Protein AF-A0A844FX39-F1 (afdb_monomer_lite)

Foldseek 3Di:
DPPVVVVVVVCVLVVLCPPPPQLVLVLLLLLFPPDAADPVRVVSLLVQLLDPPLSSVLSSLLSCLLRVHVVNVSSLCSNCVPVDDQSVVLSVLQVVCVVVDDLLVSLLVVQVVDDDDDDPDDHNNNSSLSSNLSNQLSVLQVVQHQSPDDRPHDDDLLSCLCNPQQNHHPVCNLVRLLVQCVVCVVPLSSLLSSLSSQSNHSDRPLVSLVVLLPDPPRDPSNNVSSLVSCVSSVSNDDPVSNVVSVVSCCVVCVPVPD

Organism: NCBI:txid2606640

Sequence (258 aa):
MNQILLIFLFFAVMQMNYLCANETGRLTDLLWKNKELTENDKSFLLELAGSSDDAIASKALVVGTVRNASDIGKILDAAAKIPKGKRAEVARQIREAMEQGEIAPELTRRLLSRPYVRYSAPQADDFLRNIIVCLIVRKARENNKLPEQLPALPYDFFEQSMLRYGYFPEEKAFSSIFAIMYENLDNIACQNACMVALSAYSRIFFREAIDKVTVKDTPKTIRETLLFYLRMNRNRMDSDQKKELDKIIKQLYPENTK

Radius of gyration: 18.78 Å; chains: 1; bounding box: 45×40×58 Å

Secondary structure (DSSP, 8-state):
--HHHHHHHHHHHHHTTSSSHHHHHHHHHHHH-SSPPPHHHHHHHHHHHT-S-HHHHHHHHHHHHHTT-TTHHHHHHHHHTSSSSHHHHHHHHHHHHHHHS-HHHHHHHHHHTS-----SS--HHHHHHHHHHHHHHHHHHHTTS--S---S----HHHHHHHHHTTS-HHHHHHHHHHHHHHTTT-HHHHHHHHHHHHSSSS--HHHHHHHHH-TTS-HHHHHHHHHHHHHTGGGS-HHHHHHHHHHHHHH-GGGG-

Structure (mmCIF, N/CA/C/O backbone):
data_AF-A0A844FX39-F1
#
_entry.id   AF-A0A844FX39-F1
#
loop_
_atom_site.group_PDB
_atom_site.id
_atom_site.type_symbol
_atom_site.label_atom_id
_atom_site.label_alt_id
_atom_site.label_comp_id
_atom_site.label_asym_id
_atom_site.label_entity_id
_atom_site.label_seq_id
_atom_site.pdbx_PDB_ins_code
_atom_site.Cartn_x
_atom_site.Cartn_y
_atom_site.Cartn_z
_atom_site.occupancy
_atom_site.B_iso_or_equiv
_atom_site.auth_seq_id
_atom_site.auth_comp_id
_atom_site.auth_asym_id
_atom_site.auth_atom_id
_atom_site.pdbx_PDB_model_num
ATOM 1 N N . MET A 1 1 ? 3.106 -21.226 20.274 1.00 33.62 1 MET A N 1
ATOM 2 C CA . MET A 1 1 ? 4.271 -21.010 19.383 1.00 33.62 1 MET A CA 1
ATOM 3 C C . MET A 1 1 ? 4.030 -19.997 18.240 1.00 33.62 1 MET A C 1
ATOM 5 O O . MET A 1 1 ? 4.936 -19.803 17.448 1.00 33.62 1 MET A O 1
ATOM 9 N N . ASN A 1 2 ? 2.886 -19.283 18.176 1.00 37.59 2 ASN A N 1
ATOM 10 C CA . ASN A 1 2 ? 2.523 -18.400 17.041 1.00 37.59 2 ASN A CA 1
ATOM 11 C C . ASN A 1 2 ? 2.574 -16.877 17.302 1.00 37.59 2 ASN A C 1
ATOM 13 O O . ASN A 1 2 ? 2.494 -16.109 16.352 1.00 37.59 2 ASN A O 1
ATOM 17 N N . GLN A 1 3 ? 2.722 -16.407 18.545 1.00 32.38 3 GLN A N 1
ATOM 18 C CA . GLN A 1 3 ? 2.752 -14.958 18.834 1.00 32.38 3 GLN A CA 1
ATOM 19 C C . GLN A 1 3 ? 4.144 -14.334 18.654 1.00 32.38 3 GLN A C 1
ATOM 21 O O . GLN A 1 3 ? 4.262 -13.197 18.212 1.00 32.38 3 GLN A O 1
ATOM 26 N N . ILE A 1 4 ? 5.207 -15.101 18.913 1.00 33.56 4 ILE A N 1
ATOM 27 C CA . ILE A 1 4 ? 6.594 -14.631 18.785 1.00 33.56 4 ILE A CA 1
ATOM 28 C C . ILE A 1 4 ? 6.970 -14.436 17.305 1.00 33.56 4 ILE A C 1
ATOM 30 O O . ILE A 1 4 ? 7.615 -13.451 16.966 1.00 33.56 4 ILE A O 1
ATOM 34 N N . LEU A 1 5 ? 6.478 -15.286 16.395 1.00 31.81 5 LEU A N 1
ATOM 35 C CA . LEU A 1 5 ? 6.741 -15.151 14.955 1.00 31.81 5 LEU A CA 1
ATOM 36 C C . LEU A 1 5 ? 6.087 -13.893 14.339 1.00 31.81 5 LEU A C 1
ATOM 38 O O . LEU A 1 5 ? 6.657 -13.269 13.447 1.00 31.81 5 LEU A O 1
ATOM 42 N N . LEU A 1 6 ? 4.920 -13.483 14.853 1.00 40.78 6 LEU A N 1
ATOM 43 C CA . LEU A 1 6 ? 4.211 -12.259 14.451 1.00 40.78 6 LEU A CA 1
ATOM 44 C C . LEU A 1 6 ? 4.920 -10.988 14.943 1.00 40.78 6 LEU A C 1
ATOM 46 O O . LEU A 1 6 ? 4.958 -9.995 14.221 1.00 40.78 6 LEU A O 1
ATOM 50 N N . ILE A 1 7 ? 5.555 -11.042 16.118 1.00 38.69 7 ILE A N 1
ATOM 51 C CA . ILE A 1 7 ? 6.423 -9.970 16.630 1.00 38.69 7 ILE A CA 1
ATOM 52 C C . ILE A 1 7 ? 7.719 -9.872 15.800 1.00 38.69 7 ILE A C 1
ATOM 54 O O . ILE A 1 7 ? 8.211 -8.774 15.556 1.00 38.69 7 ILE A O 1
ATOM 58 N N . PHE A 1 8 ? 8.250 -10.979 15.273 1.00 32.25 8 PHE A N 1
ATOM 59 C CA . PHE A 1 8 ? 9.413 -10.935 14.372 1.00 32.25 8 PHE A CA 1
ATOM 60 C C . PHE A 1 8 ? 9.079 -10.390 12.969 1.00 32.25 8 PHE A C 1
ATOM 62 O O . PHE A 1 8 ? 9.852 -9.601 12.426 1.00 32.25 8 PHE A O 1
ATOM 69 N N . LEU A 1 9 ? 7.902 -10.706 12.413 1.00 37.38 9 LEU A N 1
ATOM 70 C CA . LEU A 1 9 ? 7.379 -10.050 11.198 1.00 37.38 9 LEU A CA 1
ATOM 71 C C . LEU A 1 9 ? 7.117 -8.549 11.424 1.00 37.38 9 LEU A C 1
ATOM 73 O O . LEU A 1 9 ? 7.368 -7.731 10.538 1.00 37.38 9 LEU A O 1
ATOM 77 N N . PHE A 1 10 ? 6.694 -8.178 12.636 1.00 42.19 10 PHE A N 1
ATOM 78 C CA . PHE A 1 10 ? 6.550 -6.791 13.076 1.00 42.19 10 PHE A CA 1
ATOM 79 C C . PHE A 1 10 ? 7.892 -6.043 13.103 1.00 42.19 10 PHE A C 1
ATOM 81 O O . PHE A 1 10 ? 7.949 -4.899 12.660 1.00 42.19 10 PHE A O 1
ATOM 88 N N . PHE A 1 11 ? 8.990 -6.688 13.515 1.00 34.28 11 PHE A N 1
ATOM 89 C CA . PHE A 1 11 ? 10.330 -6.090 13.466 1.00 34.28 11 PHE A CA 1
ATOM 90 C C . PHE A 1 11 ? 10.834 -5.852 12.035 1.00 34.28 11 PHE A C 1
ATOM 92 O O . PHE A 1 11 ? 11.430 -4.809 11.784 1.00 34.28 11 PHE A O 1
ATOM 99 N N . ALA A 1 12 ? 10.545 -6.741 11.081 1.00 32.78 12 ALA A N 1
ATOM 100 C CA . ALA A 1 12 ? 10.971 -6.562 9.688 1.00 32.78 12 ALA A CA 1
ATOM 101 C C . ALA A 1 12 ? 10.244 -5.394 8.984 1.00 32.78 12 ALA A C 1
ATOM 103 O O . ALA A 1 12 ? 10.869 -4.623 8.257 1.00 32.78 12 ALA A O 1
ATOM 104 N N . VAL A 1 13 ? 8.946 -5.202 9.255 1.00 40.31 13 VAL A N 1
ATOM 105 C CA . VAL A 1 13 ? 8.172 -4.053 8.738 1.00 40.31 13 VAL A CA 1
ATOM 106 C C . VAL A 1 13 ? 8.529 -2.754 9.469 1.00 40.31 13 VAL A C 1
ATOM 108 O O . VAL A 1 13 ? 8.576 -1.685 8.861 1.00 40.31 13 VAL A O 1
ATOM 111 N N . MET A 1 14 ? 8.816 -2.822 10.771 1.00 36.19 14 MET A N 1
ATOM 112 C CA . MET A 1 14 ? 9.248 -1.667 11.562 1.00 36.19 14 MET A CA 1
ATOM 113 C C . MET A 1 14 ? 10.656 -1.190 11.184 1.00 36.19 14 MET A C 1
ATOM 115 O O . MET A 1 14 ? 10.876 0.016 11.112 1.00 36.19 14 MET A O 1
ATOM 119 N N . GLN A 1 15 ? 11.603 -2.089 10.897 1.00 34.47 15 GLN A N 1
ATOM 120 C CA . GLN A 1 15 ? 12.984 -1.697 10.592 1.00 34.47 15 GLN A CA 1
ATOM 121 C C . GLN A 1 15 ? 13.130 -0.924 9.273 1.00 34.47 15 GLN A C 1
ATOM 123 O O . GLN A 1 15 ? 14.013 -0.077 9.181 1.00 34.47 15 GLN A O 1
ATOM 128 N N . MET A 1 16 ? 12.222 -1.095 8.305 1.00 34.88 16 MET A N 1
ATOM 129 C CA . MET A 1 16 ? 12.172 -0.222 7.120 1.00 34.88 16 MET A CA 1
ATOM 130 C C . MET A 1 16 ? 11.614 1.186 7.401 1.00 34.88 16 MET A C 1
ATOM 132 O O . MET A 1 16 ? 11.797 2.085 6.588 1.00 34.88 16 MET A O 1
ATOM 136 N N . ASN A 1 17 ? 10.943 1.407 8.536 1.00 38.00 17 ASN A N 1
ATOM 137 C CA . ASN A 1 17 ? 10.257 2.667 8.847 1.00 38.00 17 ASN A CA 1
ATOM 138 C C . ASN A 1 17 ? 11.024 3.592 9.808 1.00 38.00 17 ASN A C 1
ATOM 140 O O . ASN A 1 17 ? 10.579 4.717 10.031 1.00 38.00 17 ASN A O 1
ATOM 144 N N . TYR A 1 18 ? 12.141 3.153 10.397 1.00 35.34 18 TYR A N 1
ATOM 145 C CA . TYR A 1 18 ? 12.754 3.865 11.529 1.00 35.34 18 TYR A CA 1
ATOM 146 C C . TYR A 1 18 ? 13.830 4.903 11.176 1.00 35.34 18 TYR A C 1
ATOM 148 O O . TYR A 1 18 ? 14.240 5.641 12.068 1.00 35.34 18 TYR A O 1
ATOM 156 N N . LEU A 1 19 ? 14.261 5.017 9.913 1.00 33.72 19 LEU A N 1
ATOM 157 C CA . LEU A 1 19 ? 15.321 5.968 9.530 1.00 33.72 19 LEU A CA 1
ATOM 158 C C . LEU A 1 19 ? 14.885 7.073 8.544 1.00 33.72 19 LEU A C 1
ATOM 160 O O . LEU A 1 19 ? 15.584 8.074 8.455 1.00 33.72 19 LEU A O 1
ATOM 164 N N . CYS A 1 20 ? 13.711 6.966 7.900 1.00 49.94 20 CYS A N 1
ATOM 165 C CA . CYS A 1 20 ? 13.111 7.995 7.016 1.00 49.94 20 CYS A CA 1
ATOM 166 C C . CYS A 1 20 ? 11.567 7.927 7.029 1.00 49.94 20 CYS A C 1
ATOM 168 O O . CYS A 1 20 ? 10.879 7.678 6.030 1.00 49.94 20 CYS A O 1
ATOM 170 N N . ALA A 1 21 ? 11.012 8.040 8.237 1.00 61.53 21 ALA A N 1
ATOM 171 C CA . ALA A 1 21 ? 9.600 7.820 8.550 1.00 61.53 21 ALA A CA 1
ATOM 172 C C . ALA A 1 21 ? 8.629 8.745 7.787 1.00 61.53 21 ALA A C 1
ATOM 174 O O . ALA A 1 21 ? 7.540 8.308 7.398 1.00 61.53 21 ALA A O 1
ATOM 175 N N . ASN A 1 22 ? 9.014 10.005 7.564 1.00 69.50 22 ASN A N 1
ATOM 176 C CA . ASN A 1 22 ? 8.157 11.016 6.939 1.00 69.50 22 ASN A CA 1
ATOM 177 C C . ASN A 1 22 ? 8.086 10.822 5.419 1.00 69.50 22 ASN A C 1
ATOM 179 O O . ASN A 1 22 ? 7.001 10.845 4.835 1.00 69.50 22 ASN A O 1
ATOM 183 N N . GLU A 1 23 ? 9.228 10.552 4.786 1.00 78.69 23 GLU A N 1
ATOM 184 C CA . GLU A 1 23 ? 9.347 10.242 3.362 1.00 78.69 23 GLU A CA 1
ATOM 185 C C . GLU A 1 23 ? 8.551 8.979 3.036 1.00 78.69 23 GLU A C 1
ATOM 187 O O . GLU A 1 23 ? 7.767 8.944 2.087 1.00 78.69 23 GLU A O 1
ATOM 192 N N . THR A 1 24 ? 8.681 7.957 3.883 1.00 78.31 24 THR A N 1
ATOM 193 C CA . THR A 1 24 ? 7.984 6.682 3.714 1.00 78.31 24 THR A CA 1
ATOM 194 C C . THR A 1 24 ? 6.468 6.839 3.833 1.00 78.31 24 THR A C 1
ATOM 196 O O . THR A 1 24 ? 5.741 6.205 3.061 1.00 78.31 24 THR A O 1
ATOM 199 N N . GLY A 1 25 ? 5.987 7.689 4.748 1.00 81.69 25 GLY A N 1
ATOM 200 C CA . GLY A 1 25 ? 4.571 8.040 4.873 1.00 81.69 25 GLY A CA 1
ATOM 201 C C . GLY A 1 25 ? 4.043 8.754 3.629 1.00 81.69 25 GLY A C 1
ATOM 202 O O . GLY A 1 25 ? 3.083 8.283 3.017 1.00 81.69 25 GLY A O 1
ATOM 203 N N . ARG A 1 26 ? 4.739 9.808 3.187 1.00 87.31 26 ARG A N 1
ATOM 204 C CA . ARG A 1 26 ? 4.363 10.583 1.995 1.00 87.31 26 ARG A CA 1
ATOM 205 C C . ARG A 1 26 ? 4.372 9.735 0.722 1.00 87.31 26 ARG A C 1
ATOM 207 O O . ARG A 1 26 ? 3.461 9.852 -0.090 1.00 87.31 26 ARG A O 1
ATOM 214 N N . LEU A 1 27 ? 5.347 8.838 0.548 1.00 88.44 27 LEU A N 1
ATOM 215 C CA . LEU A 1 27 ? 5.368 7.892 -0.574 1.00 88.44 27 LEU A CA 1
ATOM 216 C C . LEU A 1 27 ? 4.138 6.968 -0.569 1.00 88.44 27 LEU A C 1
ATOM 218 O O . LEU A 1 27 ? 3.567 6.717 -1.627 1.00 88.44 27 LEU A O 1
ATOM 222 N N . THR A 1 28 ? 3.692 6.490 0.600 1.00 87.25 28 THR A N 1
ATOM 223 C CA . THR A 1 28 ? 2.446 5.706 0.701 1.00 87.25 28 THR A CA 1
ATOM 224 C C . THR A 1 28 ? 1.231 6.535 0.276 1.00 87.25 28 THR A C 1
ATOM 226 O O . THR A 1 28 ? 0.399 6.038 -0.483 1.00 87.25 28 THR A O 1
ATOM 229 N N . ASP A 1 29 ? 1.138 7.795 0.706 1.00 88.56 29 ASP A N 1
ATOM 230 C CA . ASP A 1 29 ? 0.031 8.678 0.314 1.00 88.56 29 ASP A CA 1
ATOM 231 C C . ASP A 1 29 ? 0.006 8.897 -1.207 1.00 88.56 29 ASP A C 1
ATOM 233 O O . ASP A 1 29 ? -1.046 8.784 -1.838 1.00 88.56 29 ASP A O 1
ATOM 237 N N . LEU A 1 30 ? 1.169 9.139 -1.826 1.00 90.88 30 LEU A N 1
ATOM 238 C CA . LEU A 1 30 ? 1.294 9.324 -3.277 1.00 90.88 30 LEU A CA 1
ATOM 239 C C . LEU A 1 30 ? 0.939 8.064 -4.075 1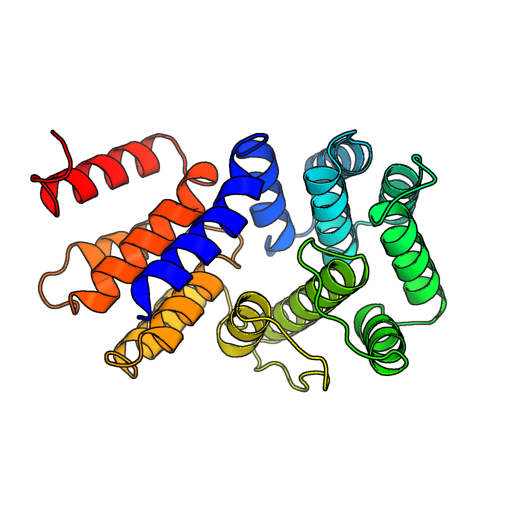.00 90.88 30 LEU A C 1
ATOM 241 O O . LEU A 1 30 ? 0.236 8.152 -5.089 1.00 90.88 30 LEU A O 1
ATOM 245 N N . LEU A 1 31 ? 1.378 6.892 -3.606 1.00 91.12 31 LEU A N 1
ATOM 246 C CA . LEU A 1 31 ? 1.055 5.600 -4.217 1.00 91.12 31 LEU A CA 1
ATOM 247 C C . LEU A 1 31 ? -0.460 5.412 -4.357 1.00 91.12 31 LEU A C 1
ATOM 249 O O . LEU A 1 31 ? -0.944 4.964 -5.400 1.00 91.12 31 LEU A O 1
ATOM 253 N N . TRP A 1 32 ? -1.214 5.807 -3.334 1.00 90.31 32 TRP A N 1
ATOM 254 C CA . TRP A 1 32 ? -2.652 5.560 -3.272 1.00 90.31 32 TRP A CA 1
ATOM 255 C C . TRP A 1 32 ? -3.528 6.759 -3.614 1.00 90.31 32 TRP A C 1
ATOM 257 O O . TRP A 1 32 ? -4.736 6.588 -3.720 1.00 90.31 32 TRP A O 1
ATOM 267 N N . LYS A 1 33 ? -2.957 7.949 -3.839 1.00 89.44 33 LYS A N 1
ATOM 268 C CA . LYS A 1 33 ? -3.692 9.177 -4.189 1.00 89.44 33 LYS A CA 1
ATOM 269 C C . LYS A 1 33 ? -4.717 8.923 -5.310 1.00 89.44 33 LYS A C 1
ATOM 271 O O . LYS A 1 33 ? -4.384 8.348 -6.342 1.00 89.44 33 LYS A O 1
ATOM 276 N N . ASN A 1 34 ? -5.960 9.366 -5.154 1.00 83.19 34 ASN A N 1
ATOM 277 C CA . ASN A 1 34 ? -6.969 9.164 -6.209 1.00 83.19 34 ASN A CA 1
ATOM 278 C C . ASN A 1 34 ? -6.774 10.120 -7.397 1.00 83.19 34 ASN A C 1
ATOM 280 O O . ASN A 1 34 ? -7.100 9.790 -8.529 1.00 83.19 34 ASN A O 1
ATOM 284 N N . LYS A 1 35 ? -6.199 11.300 -7.143 1.00 86.88 35 LYS A N 1
ATOM 285 C CA . LYS A 1 35 ? -5.916 12.321 -8.162 1.00 86.88 35 LYS A CA 1
ATOM 286 C C . LYS A 1 35 ? -4.564 12.090 -8.834 1.00 86.88 35 LYS A C 1
ATOM 288 O O . LYS A 1 35 ? -3.722 11.359 -8.302 1.00 86.88 35 LYS A O 1
ATOM 293 N N . GLU A 1 36 ? -4.352 12.751 -9.966 1.00 88.69 36 GLU A N 1
ATOM 294 C CA . GLU A 1 36 ? -3.048 12.830 -10.628 1.00 88.69 36 GLU A CA 1
ATOM 295 C C . GLU A 1 36 ? -1.965 13.420 -9.710 1.00 88.69 36 GLU A C 1
ATOM 297 O O . GLU A 1 36 ? -2.244 14.129 -8.731 1.00 88.69 36 GLU A O 1
ATOM 302 N N . LEU A 1 37 ? -0.711 13.089 -10.018 1.00 90.75 37 LEU A N 1
ATOM 303 C CA . LEU A 1 37 ? 0.449 13.636 -9.324 1.00 90.75 37 LEU A CA 1
ATOM 304 C C . LEU A 1 37 ? 0.692 15.081 -9.767 1.00 90.75 37 LEU A C 1
ATOM 306 O O . LEU A 1 37 ? 0.773 15.366 -10.959 1.00 90.75 37 LEU A O 1
ATOM 310 N N . THR A 1 38 ? 0.848 15.981 -8.798 1.00 91.69 38 THR A N 1
ATOM 311 C CA . THR A 1 38 ? 1.230 17.379 -9.052 1.00 91.69 38 THR A CA 1
ATOM 312 C C . THR A 1 38 ? 2.714 17.484 -9.411 1.00 91.69 38 THR A C 1
ATOM 314 O O . THR A 1 38 ? 3.486 16.575 -9.110 1.00 91.69 38 THR A O 1
ATOM 317 N N . GLU A 1 39 ? 3.153 18.612 -9.973 1.00 90.12 39 GLU A N 1
ATOM 318 C CA . GLU A 1 39 ? 4.584 18.857 -10.242 1.00 90.12 39 GLU A CA 1
ATOM 319 C C . GLU A 1 39 ? 5.456 18.756 -8.980 1.00 90.12 39 GLU A C 1
ATOM 321 O O . GLU A 1 39 ? 6.566 18.223 -9.022 1.00 90.12 39 GLU A O 1
ATOM 326 N N . ASN A 1 40 ? 4.923 19.167 -7.825 1.00 92.06 40 ASN A N 1
ATOM 327 C CA . ASN A 1 40 ? 5.604 19.013 -6.538 1.00 92.06 40 ASN A CA 1
ATOM 328 C C . ASN A 1 40 ? 5.736 17.540 -6.126 1.00 92.06 40 ASN A C 1
ATOM 330 O O . ASN A 1 40 ? 6.746 17.153 -5.541 1.00 92.06 40 ASN A O 1
ATOM 334 N N . ASP A 1 41 ? 4.731 16.711 -6.425 1.00 92.62 41 ASP A N 1
ATOM 335 C CA . ASP A 1 41 ? 4.792 15.271 -6.157 1.00 92.62 41 ASP A CA 1
ATOM 336 C C . ASP A 1 41 ? 5.822 14.598 -7.071 1.00 92.62 41 ASP A C 1
ATOM 338 O O . ASP A 1 41 ? 6.624 13.794 -6.603 1.00 92.62 41 ASP A O 1
ATOM 342 N N . LYS A 1 42 ? 5.835 14.959 -8.361 1.00 90.88 42 LYS A N 1
ATOM 343 C CA . LYS A 1 42 ? 6.802 14.447 -9.343 1.00 90.88 42 LYS A CA 1
ATOM 344 C C . LYS A 1 42 ? 8.235 14.830 -8.971 1.00 90.88 42 LYS A C 1
ATOM 346 O O . LYS A 1 42 ? 9.107 13.966 -8.977 1.00 90.88 42 LYS A O 1
ATOM 351 N N . SER A 1 43 ? 8.463 16.089 -8.591 1.00 90.75 43 SER A N 1
ATOM 352 C CA . SER A 1 43 ? 9.780 16.579 -8.159 1.00 90.75 43 SER A CA 1
ATOM 353 C C . SER A 1 43 ? 10.276 15.835 -6.919 1.00 90.75 43 SER A C 1
ATOM 355 O O . SER A 1 43 ? 11.411 15.367 -6.895 1.00 90.75 43 SER A O 1
ATOM 357 N N . PHE A 1 44 ? 9.399 15.639 -5.930 1.00 91.88 44 PHE A N 1
ATOM 358 C CA . PHE A 1 44 ? 9.706 14.859 -4.731 1.00 91.88 44 PHE A CA 1
ATOM 359 C C . PHE A 1 44 ? 10.039 13.393 -5.056 1.00 91.88 44 PHE A C 1
ATOM 361 O O . PHE A 1 44 ? 11.006 12.846 -4.534 1.00 91.88 44 PHE A O 1
ATOM 368 N N . LEU A 1 45 ? 9.277 12.748 -5.947 1.00 91.50 45 LEU A N 1
ATOM 369 C CA . LEU A 1 45 ? 9.568 11.376 -6.378 1.00 91.50 45 LEU A CA 1
ATOM 370 C C . LEU A 1 45 ? 10.912 11.265 -7.100 1.00 91.50 45 LEU A C 1
ATOM 372 O O . LEU A 1 45 ? 11.644 10.306 -6.863 1.00 91.50 45 LEU A O 1
ATOM 376 N N . LEU A 1 46 ? 11.237 12.231 -7.961 1.00 91.25 46 LEU A N 1
ATOM 377 C CA . LEU A 1 46 ? 12.503 12.261 -8.686 1.00 91.25 46 LEU A CA 1
ATOM 378 C C . LEU A 1 46 ? 13.697 12.403 -7.734 1.00 91.25 46 LEU A C 1
ATOM 380 O O . LEU A 1 46 ? 14.679 11.676 -7.877 1.00 91.25 46 LEU A O 1
ATOM 384 N N . GLU A 1 47 ? 13.595 13.299 -6.751 1.00 90.94 47 GLU A N 1
ATOM 385 C CA . GLU A 1 47 ? 14.602 13.468 -5.701 1.00 90.94 47 GLU A CA 1
ATOM 386 C C . GLU A 1 47 ? 14.832 12.154 -4.943 1.00 90.94 47 GLU A C 1
ATOM 388 O O . GLU A 1 47 ? 15.963 11.670 -4.857 1.00 90.94 47 GLU A O 1
ATOM 393 N N . LEU A 1 48 ? 13.754 11.527 -4.461 1.00 89.94 48 LEU A N 1
ATOM 394 C CA . LEU A 1 48 ? 13.850 10.300 -3.675 1.00 89.94 48 LEU A CA 1
ATOM 395 C C . LEU A 1 48 ? 14.344 9.099 -4.486 1.00 89.94 48 LEU A C 1
ATOM 397 O O . LEU A 1 48 ? 15.089 8.279 -3.952 1.00 89.94 48 LEU A O 1
ATOM 401 N N . ALA A 1 49 ? 13.999 9.002 -5.771 1.00 87.88 49 ALA A N 1
ATOM 402 C CA . ALA A 1 49 ? 14.531 7.966 -6.657 1.00 87.88 49 ALA A CA 1
ATOM 403 C C . ALA A 1 49 ? 16.058 8.069 -6.833 1.00 87.88 49 ALA A C 1
ATOM 405 O O . ALA A 1 49 ? 16.723 7.056 -7.050 1.00 87.88 49 ALA A O 1
ATOM 406 N N . GLY A 1 50 ? 16.619 9.276 -6.704 1.00 86.75 50 GLY A N 1
ATOM 407 C CA . GLY A 1 50 ? 18.059 9.533 -6.716 1.00 86.75 50 GLY A CA 1
ATOM 408 C C . GLY A 1 50 ? 18.760 9.362 -5.362 1.00 86.75 50 GLY A C 1
ATOM 409 O O . GLY A 1 50 ? 19.976 9.552 -5.299 1.00 86.75 50 GLY A O 1
ATOM 410 N N . SER A 1 51 ? 18.032 9.013 -4.295 1.00 86.25 51 SER A N 1
ATOM 411 C CA . SER A 1 51 ? 18.579 8.881 -2.939 1.00 86.25 51 SER A CA 1
ATOM 412 C C . SER A 1 51 ? 19.667 7.800 -2.836 1.00 86.25 51 SER A C 1
ATOM 414 O O . SER A 1 51 ? 19.680 6.800 -3.567 1.00 86.25 51 SER A O 1
ATOM 416 N N . SER A 1 52 ? 20.593 7.989 -1.892 1.00 82.69 52 SER A N 1
ATOM 417 C CA . SER A 1 52 ? 21.556 6.960 -1.483 1.00 82.69 52 SER A CA 1
ATOM 418 C C . SER A 1 52 ? 20.922 5.866 -0.621 1.00 82.69 52 SER A C 1
ATOM 420 O O . SER A 1 52 ? 21.511 4.800 -0.474 1.00 82.69 52 SER A O 1
ATOM 422 N N . ASP A 1 53 ? 19.745 6.120 -0.045 1.00 82.00 53 ASP A N 1
ATOM 423 C CA . ASP A 1 53 ? 18.971 5.105 0.664 1.00 82.00 53 ASP A CA 1
ATOM 424 C C . ASP A 1 53 ? 18.215 4.238 -0.352 1.00 82.00 53 ASP A C 1
ATOM 426 O O . ASP A 1 53 ? 17.246 4.670 -0.985 1.00 82.00 53 ASP A O 1
ATOM 430 N N . ASP A 1 54 ? 18.667 2.995 -0.503 1.00 77.75 54 ASP A N 1
ATOM 431 C CA . ASP A 1 54 ? 18.095 2.041 -1.449 1.00 77.75 54 ASP A CA 1
ATOM 432 C C . ASP A 1 54 ? 16.633 1.691 -1.153 1.00 77.75 54 ASP A C 1
ATOM 434 O O . ASP A 1 54 ? 15.881 1.419 -2.093 1.00 77.75 54 ASP A O 1
ATOM 438 N N . ALA A 1 55 ? 16.196 1.699 0.110 1.00 77.00 55 ALA A N 1
ATOM 439 C CA . ALA A 1 55 ? 14.809 1.405 0.457 1.00 77.00 55 ALA A CA 1
ATOM 440 C C . ALA A 1 55 ? 13.888 2.550 0.013 1.00 77.00 55 ALA A C 1
ATOM 442 O O . ALA A 1 55 ? 12.851 2.305 -0.613 1.00 77.00 55 ALA A O 1
ATOM 443 N N . ILE A 1 56 ? 14.297 3.797 0.264 1.00 81.12 56 ILE A N 1
ATOM 444 C CA . ILE A 1 56 ? 13.561 4.993 -0.167 1.00 81.12 56 ILE A CA 1
ATOM 445 C C . ILE A 1 56 ? 13.532 5.089 -1.691 1.00 81.12 56 ILE A C 1
ATOM 447 O O . ILE A 1 56 ? 12.456 5.253 -2.269 1.00 81.12 56 ILE A O 1
ATOM 451 N N . ALA A 1 57 ? 14.686 4.931 -2.344 1.00 83.19 57 ALA A N 1
ATOM 452 C CA . ALA A 1 57 ? 14.792 4.996 -3.797 1.00 83.19 57 ALA A CA 1
ATOM 453 C C . ALA A 1 57 ? 13.943 3.913 -4.475 1.00 83.19 57 ALA A C 1
ATOM 455 O O . ALA A 1 57 ? 13.211 4.199 -5.425 1.00 83.19 57 ALA A O 1
ATOM 456 N N . SER A 1 58 ? 13.963 2.683 -3.949 1.00 81.25 58 SER A N 1
ATOM 457 C CA . SER A 1 58 ? 13.136 1.590 -4.475 1.00 81.25 58 SER A CA 1
ATOM 458 C C . SER A 1 58 ? 11.644 1.867 -4.286 1.00 81.25 58 SER A C 1
ATOM 460 O O . SER A 1 58 ? 10.855 1.630 -5.197 1.00 81.25 58 SER A O 1
ATOM 462 N N . LYS A 1 59 ? 11.232 2.426 -3.141 1.00 83.81 59 LYS A N 1
ATOM 463 C CA . LYS A 1 59 ? 9.827 2.788 -2.915 1.00 83.81 59 LYS A CA 1
ATOM 464 C C . LYS A 1 59 ? 9.380 3.938 -3.822 1.00 83.81 59 LYS A C 1
ATOM 466 O O . LYS A 1 59 ? 8.291 3.864 -4.385 1.00 83.81 59 LYS A O 1
ATOM 471 N N . ALA A 1 60 ? 10.211 4.963 -4.013 1.00 87.31 60 ALA A N 1
ATOM 472 C CA . ALA A 1 60 ? 9.942 6.054 -4.951 1.00 87.31 60 ALA A CA 1
ATOM 473 C C . ALA A 1 60 ? 9.792 5.542 -6.393 1.00 87.31 60 ALA A C 1
ATOM 475 O O . ALA A 1 60 ? 8.869 5.954 -7.095 1.00 87.31 60 ALA A O 1
ATOM 476 N N . LEU A 1 61 ? 10.628 4.581 -6.798 1.00 87.88 61 LEU A N 1
ATOM 477 C CA . LEU A 1 61 ? 10.531 3.902 -8.090 1.00 87.88 61 LEU A CA 1
ATOM 478 C C . LEU A 1 61 ? 9.208 3.133 -8.249 1.00 87.88 61 LEU A C 1
ATOM 480 O O . LEU A 1 61 ? 8.541 3.275 -9.277 1.00 87.88 61 LEU A O 1
ATOM 484 N N . VAL A 1 62 ? 8.793 2.369 -7.231 1.00 87.94 62 VAL A N 1
ATOM 485 C CA . VAL A 1 62 ? 7.484 1.689 -7.219 1.00 87.94 62 VAL A CA 1
ATOM 486 C C . VAL A 1 62 ? 6.356 2.707 -7.390 1.00 87.94 62 VAL A C 1
ATOM 488 O O . VAL A 1 62 ? 5.509 2.536 -8.265 1.00 87.94 62 VAL A O 1
ATOM 491 N N . VAL A 1 63 ? 6.365 3.797 -6.614 1.00 90.31 63 VAL A N 1
ATOM 492 C CA . VAL A 1 63 ? 5.332 4.842 -6.699 1.00 90.31 63 VAL A CA 1
ATOM 493 C C . VAL A 1 63 ? 5.308 5.491 -8.080 1.00 90.31 63 VAL A C 1
ATOM 495 O O . VAL A 1 63 ? 4.241 5.577 -8.680 1.00 90.31 63 VAL A O 1
ATOM 498 N N . GLY A 1 64 ? 6.460 5.908 -8.610 1.00 89.25 64 GLY A N 1
ATOM 499 C CA . GLY A 1 64 ? 6.552 6.527 -9.934 1.00 89.25 64 GLY A CA 1
ATOM 500 C C . GLY A 1 64 ? 6.000 5.626 -11.039 1.00 89.25 64 GLY A C 1
ATOM 501 O O . GLY A 1 64 ? 5.256 6.097 -11.900 1.00 89.25 64 GLY A O 1
ATOM 502 N N . THR A 1 65 ? 6.304 4.327 -10.964 1.00 89.81 65 THR A N 1
ATOM 503 C CA . THR A 1 65 ? 5.843 3.315 -11.926 1.00 89.81 65 THR A CA 1
ATOM 504 C C . THR A 1 65 ? 4.340 3.093 -11.830 1.00 89.81 65 THR A C 1
ATOM 506 O O . THR A 1 65 ? 3.628 3.222 -12.821 1.00 89.81 65 THR A O 1
ATOM 509 N N . VAL A 1 66 ? 3.833 2.810 -10.626 1.00 90.00 66 VAL A N 1
ATOM 510 C CA . VAL A 1 66 ? 2.406 2.540 -10.390 1.00 90.00 66 VAL A CA 1
ATOM 511 C C . VAL A 1 66 ? 1.545 3.749 -10.748 1.00 90.00 66 VAL A C 1
ATOM 513 O O . VAL A 1 66 ? 0.415 3.602 -11.210 1.00 90.00 66 VAL A O 1
ATOM 516 N N . ARG A 1 67 ? 2.063 4.959 -10.525 1.00 89.69 67 ARG A N 1
ATOM 517 C CA . ARG A 1 67 ? 1.353 6.199 -10.835 1.00 89.69 67 ARG A CA 1
ATOM 518 C C . ARG A 1 67 ? 1.496 6.664 -12.269 1.00 89.69 67 ARG A C 1
ATOM 520 O O . ARG A 1 67 ? 0.862 7.664 -12.594 1.00 89.69 67 ARG A O 1
ATOM 527 N N . ASN A 1 68 ? 2.283 5.955 -13.079 1.00 78.50 68 ASN A N 1
ATOM 528 C CA . ASN A 1 68 ? 2.616 6.335 -14.443 1.00 78.50 68 ASN A CA 1
ATOM 529 C C . ASN A 1 68 ? 2.941 7.833 -14.536 1.00 78.50 68 ASN A C 1
ATOM 531 O O . ASN A 1 68 ? 2.297 8.582 -15.272 1.00 78.50 68 ASN A O 1
ATOM 535 N N . ALA A 1 69 ? 3.868 8.301 -13.693 1.00 66.06 69 ALA A N 1
ATOM 536 C CA . ALA A 1 69 ? 4.258 9.705 -13.716 1.00 66.06 69 ALA A CA 1
ATOM 537 C C . ALA A 1 69 ? 4.698 10.076 -15.144 1.00 66.06 69 ALA A C 1
ATOM 539 O O . ALA A 1 69 ? 5.464 9.334 -15.752 1.00 66.06 69 ALA A O 1
ATOM 540 N N . SER A 1 70 ? 4.254 11.222 -15.672 1.00 66.44 70 SER A N 1
ATOM 541 C CA . SER A 1 70 ? 4.629 11.701 -17.020 1.00 66.44 70 SER A CA 1
ATOM 542 C C . SER A 1 70 ? 6.141 11.686 -17.272 1.00 66.44 70 SER A C 1
ATOM 544 O O . SER A 1 70 ? 6.594 11.533 -18.399 1.00 66.44 70 SER A O 1
ATOM 546 N N . ASP A 1 71 ? 6.922 11.807 -16.200 1.00 74.56 71 ASP A N 1
ATOM 547 C CA . ASP A 1 71 ? 8.380 11.822 -16.190 1.00 74.56 71 ASP A CA 1
ATOM 548 C C . ASP A 1 71 ? 8.994 10.499 -15.704 1.00 74.56 71 ASP A C 1
ATOM 550 O O . ASP A 1 71 ? 10.121 10.484 -15.205 1.00 74.56 71 ASP A O 1
ATOM 554 N N . ILE A 1 72 ? 8.281 9.374 -15.831 1.00 83.88 72 ILE A N 1
ATOM 555 C CA . ILE A 1 72 ? 8.755 8.059 -15.377 1.00 83.88 72 ILE A CA 1
ATOM 556 C C . ILE A 1 72 ? 10.134 7.715 -15.954 1.00 83.88 72 ILE A C 1
ATOM 558 O O . ILE A 1 72 ? 10.964 7.175 -15.233 1.00 83.88 72 ILE A O 1
ATOM 562 N N . GLY A 1 73 ? 10.447 8.136 -17.186 1.00 85.50 73 GLY A N 1
ATOM 563 C CA . GLY A 1 73 ? 11.790 7.998 -17.764 1.00 85.50 73 GLY A CA 1
ATOM 564 C C . GLY A 1 73 ? 12.893 8.595 -16.879 1.00 85.50 73 GLY A C 1
ATOM 565 O O . GLY A 1 73 ? 13.863 7.906 -16.567 1.00 85.50 73 GLY A O 1
ATOM 566 N N . LYS A 1 74 ? 12.694 9.821 -16.370 1.00 88.94 74 LYS A N 1
ATOM 567 C CA . LYS A 1 74 ? 13.648 10.498 -15.473 1.00 88.94 74 LYS A CA 1
ATOM 568 C C . LYS A 1 74 ? 13.761 9.794 -14.121 1.00 88.94 74 LYS A C 1
ATOM 570 O O . LYS A 1 74 ? 14.853 9.706 -13.569 1.00 88.94 74 LYS A O 1
ATOM 575 N N . ILE A 1 75 ? 12.650 9.277 -13.591 1.00 88.56 75 ILE A N 1
ATOM 576 C CA . ILE A 1 75 ? 12.637 8.499 -12.339 1.00 88.56 75 ILE A CA 1
ATOM 577 C C . ILE A 1 75 ? 13.429 7.195 -12.515 1.00 88.56 75 ILE A C 1
ATOM 579 O O . ILE A 1 75 ? 14.227 6.839 -11.647 1.00 88.56 75 ILE A O 1
ATOM 583 N N . LEU A 1 76 ? 13.254 6.508 -13.650 1.00 89.31 76 LEU A N 1
ATOM 584 C CA . LEU A 1 76 ? 14.008 5.299 -13.990 1.00 89.31 76 LEU A CA 1
ATOM 585 C C . LEU A 1 76 ? 15.507 5.595 -14.125 1.00 89.31 76 LEU A C 1
ATOM 587 O O . LEU A 1 76 ? 16.318 4.848 -13.581 1.00 89.31 76 LEU A O 1
ATOM 591 N N . ASP A 1 77 ? 15.875 6.693 -14.792 1.00 90.06 77 ASP A N 1
ATOM 592 C CA . ASP A 1 77 ? 17.274 7.125 -14.920 1.00 90.06 77 ASP A CA 1
ATOM 593 C C . ASP A 1 77 ? 17.896 7.469 -13.558 1.00 90.06 77 ASP A C 1
ATOM 595 O O . ASP A 1 77 ? 19.016 7.050 -13.260 1.00 90.06 77 ASP A O 1
ATOM 599 N N . ALA A 1 78 ? 17.161 8.180 -12.697 1.00 87.25 78 ALA A N 1
ATOM 600 C CA . ALA A 1 78 ? 17.612 8.519 -11.349 1.00 87.25 78 ALA A CA 1
ATOM 601 C C . ALA A 1 78 ? 17.851 7.262 -10.495 1.00 87.25 78 ALA A C 1
ATOM 603 O O . ALA A 1 78 ? 18.910 7.131 -9.874 1.00 87.25 78 ALA A O 1
ATOM 604 N N . ALA A 1 79 ? 16.921 6.302 -10.530 1.00 83.94 79 ALA A N 1
ATOM 605 C CA . ALA A 1 79 ? 17.064 5.030 -9.826 1.00 83.94 79 ALA A CA 1
ATOM 606 C C . ALA A 1 79 ? 18.259 4.209 -10.352 1.00 83.94 79 ALA A C 1
ATOM 608 O O . ALA A 1 79 ? 19.007 3.621 -9.564 1.00 83.94 79 ALA A O 1
ATOM 609 N N . ALA A 1 80 ? 18.483 4.215 -11.671 1.00 85.25 80 ALA A N 1
ATOM 610 C CA . ALA A 1 80 ? 19.561 3.486 -12.340 1.00 85.25 80 ALA A CA 1
ATOM 611 C C . ALA A 1 80 ? 20.947 4.157 -12.248 1.00 85.25 80 ALA A C 1
ATOM 613 O O . ALA A 1 80 ? 21.946 3.534 -12.607 1.00 85.25 80 ALA A O 1
ATOM 614 N N . LYS A 1 81 ? 21.040 5.395 -11.737 1.00 82.56 81 LYS A N 1
ATOM 615 C CA . LYS A 1 81 ? 22.298 6.164 -11.646 1.00 82.56 81 LYS A CA 1
ATOM 616 C C . LYS A 1 81 ? 23.413 5.436 -10.885 1.00 82.56 81 LYS A C 1
ATOM 618 O O . LYS A 1 81 ? 24.587 5.650 -11.177 1.00 82.56 81 LYS A O 1
ATOM 623 N N . ILE A 1 82 ? 23.060 4.580 -9.922 1.00 72.06 82 ILE A N 1
ATOM 624 C CA . ILE A 1 82 ? 24.006 3.669 -9.268 1.00 72.06 82 ILE A CA 1
ATOM 625 C C . ILE A 1 82 ? 23.927 2.321 -10.003 1.00 72.06 82 ILE A C 1
ATOM 627 O O . ILE A 1 82 ? 22.949 1.597 -9.814 1.00 72.06 82 ILE A O 1
ATOM 631 N N . PRO A 1 83 ? 24.928 1.952 -10.829 1.00 61.78 83 PRO A N 1
ATOM 632 C CA . PRO A 1 83 ? 24.785 0.869 -11.810 1.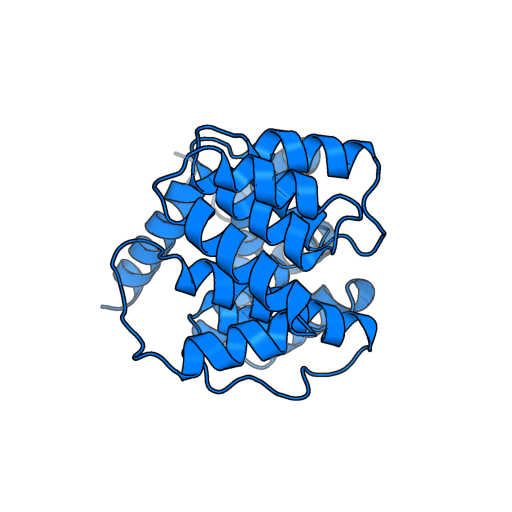00 61.78 83 PRO A CA 1
ATOM 633 C C . PRO A 1 83 ? 24.711 -0.540 -11.207 1.00 61.78 83 PRO A C 1
ATOM 635 O O . PRO A 1 83 ? 24.474 -1.508 -11.926 1.00 61.78 83 PRO A O 1
ATOM 638 N N . LYS A 1 84 ? 24.973 -0.689 -9.904 1.00 63.03 84 LYS A N 1
ATOM 639 C CA . LYS A 1 84 ? 25.016 -1.979 -9.211 1.00 63.03 84 LYS A CA 1
ATOM 640 C C . LYS A 1 84 ? 24.005 -1.961 -8.073 1.00 63.03 84 LYS A C 1
ATOM 642 O O . LYS A 1 84 ? 24.197 -1.242 -7.100 1.00 63.03 84 LYS A O 1
ATOM 647 N N . GLY A 1 85 ? 22.943 -2.752 -8.200 1.00 72.44 85 GLY A N 1
ATOM 648 C CA . GLY A 1 85 ? 21.942 -2.903 -7.148 1.00 72.44 85 GLY A CA 1
ATOM 649 C C . GLY A 1 85 ? 20.560 -3.278 -7.672 1.00 72.44 85 GLY A C 1
ATOM 650 O O . GLY A 1 85 ? 20.256 -3.137 -8.857 1.00 72.44 85 GLY A O 1
ATOM 651 N N . LYS A 1 86 ? 19.703 -3.725 -6.750 1.00 75.62 86 LYS A N 1
ATOM 652 C CA . LYS A 1 86 ? 18.336 -4.195 -7.031 1.00 75.62 86 LYS A CA 1
ATOM 653 C C . LYS A 1 86 ? 17.498 -3.127 -7.737 1.00 75.62 86 LYS A C 1
ATOM 655 O O . LYS A 1 86 ? 16.760 -3.439 -8.660 1.00 75.62 86 LYS A O 1
ATOM 660 N N . ARG A 1 87 ? 17.663 -1.856 -7.360 1.00 80.31 87 ARG A N 1
ATOM 661 C CA . ARG A 1 87 ? 16.929 -0.727 -7.951 1.00 80.31 87 ARG A CA 1
ATOM 662 C C . ARG A 1 87 ? 17.237 -0.499 -9.435 1.00 80.31 87 ARG A C 1
ATOM 664 O O . ARG A 1 87 ? 16.320 -0.235 -10.203 1.00 80.31 87 ARG A O 1
ATOM 671 N N . ALA A 1 88 ? 18.499 -0.645 -9.847 1.00 85.06 88 ALA A N 1
ATOM 672 C CA . ALA A 1 88 ? 18.899 -0.485 -11.244 1.00 85.06 88 ALA A CA 1
ATOM 673 C C . ALA A 1 88 ? 18.344 -1.633 -12.097 1.00 85.06 88 ALA A C 1
ATOM 675 O O . ALA A 1 88 ? 17.858 -1.413 -13.205 1.00 85.06 88 ALA A O 1
ATOM 676 N N . GLU A 1 89 ? 18.341 -2.851 -11.547 1.00 88.12 89 GLU A N 1
ATOM 677 C CA . GLU A 1 89 ? 17.701 -3.999 -12.184 1.00 88.12 89 GLU A CA 1
ATOM 678 C C . GLU A 1 89 ? 16.185 -3.807 -12.325 1.00 88.12 89 GLU A C 1
ATOM 680 O O . GLU A 1 89 ? 15.650 -4.026 -13.411 1.00 88.12 89 GLU A O 1
ATOM 685 N N . VAL A 1 90 ? 15.499 -3.363 -11.268 1.00 87.31 90 VAL A N 1
ATOM 686 C CA . VAL A 1 90 ? 14.057 -3.076 -11.302 1.00 87.31 90 VAL A CA 1
ATOM 687 C C . VAL A 1 90 ? 13.748 -1.987 -12.334 1.00 87.31 90 VAL A C 1
ATOM 689 O O . VAL A 1 90 ? 12.871 -2.186 -13.170 1.00 87.31 90 VAL A O 1
ATOM 692 N N . ALA A 1 91 ? 14.506 -0.884 -12.352 1.00 90.06 91 ALA A N 1
ATOM 693 C CA . ALA A 1 91 ? 14.325 0.199 -13.320 1.00 90.06 91 ALA A CA 1
ATOM 694 C C . ALA A 1 91 ? 14.501 -0.279 -14.773 1.00 90.06 91 ALA A C 1
ATOM 696 O O . ALA A 1 91 ? 13.681 0.041 -15.635 1.00 90.06 91 ALA A O 1
ATOM 697 N N . ARG A 1 92 ? 15.521 -1.105 -15.046 1.00 91.25 92 ARG A N 1
ATOM 698 C CA . ARG A 1 92 ? 15.715 -1.723 -16.366 1.00 91.25 92 ARG A CA 1
ATOM 699 C C . ARG A 1 92 ? 14.521 -2.598 -16.754 1.00 91.25 92 ARG A C 1
ATOM 701 O O . ARG A 1 92 ? 14.008 -2.468 -17.859 1.00 91.25 92 ARG A O 1
ATOM 708 N N . GLN A 1 93 ? 14.063 -3.469 -15.854 1.00 90.75 93 GLN A N 1
ATOM 709 C CA . GLN A 1 93 ? 12.943 -4.369 -16.144 1.00 90.75 93 GLN A CA 1
ATOM 710 C C . GLN A 1 93 ? 11.626 -3.617 -16.376 1.00 90.75 93 GLN A C 1
ATOM 712 O O . GLN A 1 93 ? 10.855 -4.021 -17.242 1.00 90.75 93 GLN A O 1
ATOM 717 N N . ILE A 1 94 ? 11.384 -2.514 -15.659 1.00 90.56 94 ILE A N 1
ATOM 718 C CA . ILE A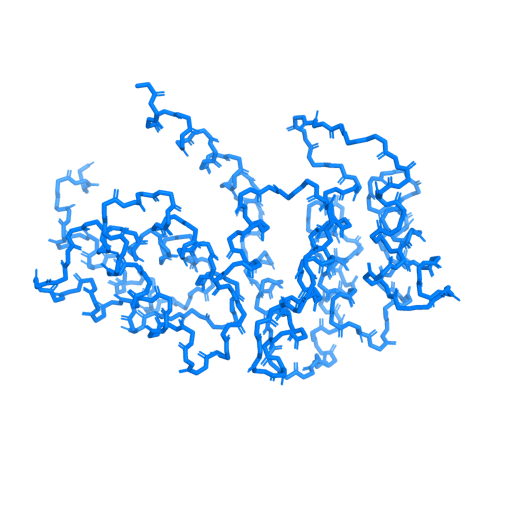 1 94 ? 10.228 -1.638 -15.899 1.00 90.56 94 ILE A CA 1
ATOM 719 C C . ILE A 1 94 ? 10.326 -0.985 -17.278 1.00 90.56 94 ILE A C 1
ATOM 721 O O . ILE A 1 94 ? 9.346 -1.005 -18.016 1.00 90.56 94 ILE A O 1
ATOM 725 N N . ARG A 1 95 ? 11.497 -0.448 -17.650 1.00 91.38 95 ARG A N 1
ATOM 726 C CA . ARG A 1 95 ? 11.712 0.169 -18.970 1.00 91.38 95 ARG A CA 1
ATOM 727 C C . ARG A 1 95 ? 11.408 -0.807 -20.102 1.00 91.38 95 ARG A C 1
ATOM 729 O O . ARG A 1 95 ? 10.609 -0.499 -20.976 1.00 91.38 95 ARG A O 1
ATOM 736 N N . GLU A 1 96 ? 11.977 -2.006 -20.035 1.00 92.12 96 GLU A N 1
ATOM 737 C CA . GLU A 1 96 ? 11.728 -3.041 -21.040 1.00 92.12 96 GLU A CA 1
ATOM 738 C C . GLU A 1 96 ? 10.255 -3.474 -21.065 1.00 92.12 96 GLU A C 1
ATOM 740 O O . GLU A 1 96 ? 9.722 -3.764 -22.131 1.00 92.12 96 GLU A O 1
ATOM 745 N N . ALA A 1 97 ? 9.580 -3.509 -19.909 1.00 90.88 97 ALA A N 1
ATOM 746 C CA . ALA A 1 97 ? 8.156 -3.820 -19.853 1.00 90.88 97 ALA A CA 1
ATOM 747 C C . ALA A 1 97 ? 7.295 -2.734 -20.517 1.00 90.88 97 ALA A C 1
ATOM 749 O O . ALA A 1 97 ? 6.359 -3.063 -21.240 1.00 90.88 97 ALA A O 1
ATOM 750 N N . MET A 1 98 ? 7.639 -1.456 -20.322 1.00 89.69 98 MET A N 1
ATOM 751 C CA . MET A 1 98 ? 6.967 -0.321 -20.967 1.00 89.69 98 MET A CA 1
ATOM 752 C C . MET A 1 98 ? 7.124 -0.329 -22.493 1.00 89.69 98 MET A C 1
ATOM 754 O O . MET A 1 98 ? 6.200 0.053 -23.202 1.00 89.69 98 MET A O 1
ATOM 758 N N . GLU A 1 99 ? 8.280 -0.758 -23.003 1.00 90.06 99 GLU A N 1
ATOM 759 C CA . GLU A 1 99 ? 8.537 -0.871 -24.447 1.00 90.06 99 GLU A CA 1
ATOM 760 C C . GLU A 1 99 ? 7.751 -2.021 -25.097 1.00 90.06 99 GLU A C 1
ATOM 762 O O . GLU A 1 99 ? 7.448 -1.976 -26.288 1.00 90.06 99 GLU A O 1
ATOM 767 N N . GLN A 1 100 ? 7.419 -3.056 -24.322 1.00 89.19 100 GLN A N 1
ATOM 768 C CA . GLN A 1 100 ? 6.794 -4.291 -24.808 1.00 89.19 100 GLN A CA 1
ATOM 769 C C . GLN A 1 100 ? 5.264 -4.307 -24.668 1.00 89.19 100 GLN A C 1
ATOM 771 O O . GLN A 1 100 ? 4.612 -5.146 -25.290 1.00 89.19 100 GLN A O 1
ATOM 776 N N . GLY A 1 101 ? 4.680 -3.400 -23.878 1.00 86.38 101 GLY A N 1
ATOM 777 C CA . GLY A 1 101 ? 3.232 -3.277 -23.716 1.00 86.38 101 GLY A CA 1
ATOM 778 C C . GLY A 1 101 ? 2.821 -2.793 -22.326 1.00 86.38 101 GLY A C 1
ATOM 779 O O . GLY A 1 101 ? 3.447 -1.916 -21.733 1.00 86.38 101 GLY A O 1
ATOM 780 N N . GLU A 1 102 ? 1.732 -3.355 -21.795 1.00 85.75 102 GLU A N 1
ATOM 781 C CA . GLU A 1 102 ? 1.293 -3.051 -20.432 1.00 85.75 102 GLU A CA 1
ATOM 782 C C . GLU A 1 102 ? 2.277 -3.618 -19.391 1.00 85.75 102 GLU A C 1
ATOM 784 O O . GLU A 1 102 ? 2.619 -4.804 -19.410 1.00 85.75 102 GLU A O 1
ATOM 789 N N . ILE A 1 103 ? 2.673 -2.779 -18.425 1.00 87.62 103 ILE A N 1
ATOM 790 C CA . ILE A 1 103 ? 3.687 -3.112 -17.411 1.00 87.62 103 ILE A CA 1
ATOM 791 C C . ILE A 1 103 ? 3.301 -4.363 -16.606 1.00 87.62 103 ILE A C 1
ATOM 793 O O . ILE A 1 103 ? 4.108 -5.280 -16.470 1.00 87.62 103 ILE A O 1
ATOM 797 N N . ALA A 1 104 ? 2.083 -4.427 -16.054 1.00 88.19 104 ALA A N 1
ATOM 798 C CA . ALA A 1 104 ? 1.704 -5.520 -15.153 1.00 88.19 104 ALA A CA 1
ATOM 799 C C . ALA A 1 104 ? 1.681 -6.907 -15.839 1.00 88.19 104 ALA A C 1
ATOM 801 O O . ALA A 1 104 ? 2.275 -7.834 -15.274 1.00 88.19 104 ALA A O 1
ATOM 802 N N . PRO A 1 105 ? 1.078 -7.089 -17.034 1.00 89.38 105 PRO A N 1
ATOM 803 C CA . PRO A 1 105 ? 1.169 -8.345 -17.782 1.00 89.38 105 PRO A CA 1
ATOM 804 C C . PRO A 1 105 ? 2.605 -8.758 -18.125 1.00 89.38 105 PRO A C 1
ATOM 806 O O . PRO A 1 105 ? 2.974 -9.918 -17.934 1.00 89.38 105 PRO A O 1
ATOM 809 N N . GLU A 1 106 ? 3.440 -7.821 -18.576 1.00 91.69 106 GLU A N 1
ATOM 810 C CA . GLU A 1 106 ? 4.807 -8.132 -18.998 1.00 91.69 106 GLU A CA 1
ATOM 811 C C . GLU A 1 106 ? 5.712 -8.492 -17.809 1.00 91.69 106 GLU A C 1
ATOM 813 O O . GLU A 1 106 ? 6.415 -9.506 -17.843 1.00 91.69 106 GLU A O 1
ATOM 818 N N . LEU A 1 107 ? 5.627 -7.751 -16.699 1.00 91.31 107 LEU A N 1
ATOM 819 C CA . LEU A 1 107 ? 6.321 -8.119 -15.461 1.00 91.31 107 LEU A CA 1
ATOM 820 C C . LEU A 1 107 ? 5.846 -9.476 -14.924 1.00 91.31 107 LEU A C 1
ATOM 822 O O . LEU A 1 107 ? 6.658 -10.282 -14.468 1.00 91.31 107 LEU A O 1
ATOM 826 N N . THR A 1 108 ? 4.546 -9.764 -15.021 1.00 91.25 108 THR A N 1
ATOM 827 C CA . THR A 1 108 ? 3.980 -11.053 -14.600 1.00 91.25 108 THR A CA 1
ATOM 828 C C . THR A 1 108 ? 4.574 -12.203 -15.408 1.00 91.25 108 THR A C 1
ATOM 830 O O . THR A 1 108 ? 5.035 -13.190 -14.833 1.00 91.25 108 THR A O 1
ATOM 833 N N . ARG A 1 109 ? 4.622 -12.064 -16.738 1.00 90.69 109 ARG A N 1
ATOM 834 C CA . ARG A 1 109 ? 5.204 -13.062 -17.646 1.00 90.69 109 ARG A CA 1
ATOM 835 C C . ARG A 1 109 ? 6.662 -13.366 -17.294 1.00 90.69 109 ARG A C 1
ATOM 837 O O . ARG A 1 109 ? 7.056 -14.531 -17.255 1.00 90.69 109 ARG A O 1
ATOM 844 N N . ARG A 1 110 ? 7.454 -12.333 -16.994 1.00 90.69 110 ARG A N 1
ATOM 845 C CA . ARG A 1 110 ? 8.865 -12.469 -16.593 1.00 90.69 110 ARG A CA 1
ATOM 846 C C . ARG A 1 110 ? 9.018 -13.239 -15.288 1.00 90.69 110 ARG A C 1
ATOM 848 O O . ARG A 1 110 ? 9.826 -14.163 -15.230 1.00 90.69 110 ARG A O 1
ATOM 855 N N . LEU A 1 111 ? 8.224 -12.901 -14.275 1.00 90.88 111 LEU A N 1
ATOM 856 C CA . LEU A 1 111 ? 8.270 -13.575 -12.978 1.00 90.88 111 LEU A CA 1
ATOM 857 C C . LEU A 1 111 ? 7.843 -15.046 -13.078 1.00 90.88 111 LEU A C 1
ATOM 859 O O . LEU A 1 111 ? 8.450 -15.893 -12.436 1.00 90.88 111 LEU A O 1
ATOM 863 N N . LEU A 1 112 ? 6.852 -15.366 -13.917 1.00 90.88 112 LEU A N 1
ATOM 864 C CA . LEU A 1 112 ? 6.415 -16.749 -14.145 1.00 90.88 112 LEU A CA 1
ATOM 865 C C . LEU A 1 112 ? 7.440 -17.592 -14.918 1.00 90.88 112 LEU A C 1
ATOM 867 O O . LEU A 1 112 ? 7.477 -18.807 -14.753 1.00 90.88 112 LEU A O 1
ATOM 871 N N . SER A 1 113 ? 8.288 -16.971 -15.742 1.00 89.19 113 SER A N 1
ATOM 872 C CA . SER A 1 113 ? 9.347 -17.681 -16.478 1.00 89.19 113 SER A CA 1
ATOM 873 C C . SER A 1 113 ? 10.554 -18.088 -15.623 1.00 89.19 113 SER A C 1
ATOM 875 O O . SER A 1 113 ? 11.501 -18.682 -16.139 1.00 89.19 113 SER A O 1
ATOM 877 N N . ARG A 1 114 ? 10.556 -17.755 -14.327 1.00 85.25 114 ARG A N 1
ATOM 878 C CA . ARG A 1 114 ? 11.675 -17.985 -13.409 1.00 85.25 114 ARG A CA 1
ATOM 879 C C . ARG A 1 114 ? 11.204 -18.760 -12.178 1.00 85.25 114 ARG A C 1
ATOM 881 O O . ARG A 1 114 ? 10.069 -18.583 -11.738 1.00 85.25 114 ARG A O 1
ATOM 888 N N . PRO A 1 115 ? 12.059 -19.610 -11.587 1.00 83.25 115 PRO A N 1
ATOM 889 C CA . PRO A 1 115 ? 11.721 -20.272 -10.338 1.00 83.25 115 PRO A CA 1
ATOM 890 C C . PRO A 1 115 ? 11.583 -19.240 -9.216 1.00 83.25 115 PRO A C 1
ATOM 892 O O . PRO A 1 115 ? 12.420 -18.351 -9.062 1.00 83.25 115 PRO A O 1
ATOM 895 N N . TYR A 1 116 ? 10.542 -19.385 -8.401 1.00 82.69 116 TYR A N 1
ATOM 896 C CA . TYR A 1 116 ? 10.391 -18.566 -7.207 1.00 82.69 116 TYR A CA 1
ATOM 897 C C . TYR A 1 116 ? 11.419 -18.960 -6.149 1.00 82.69 116 TYR A C 1
ATOM 899 O O . TYR A 1 116 ? 11.486 -20.117 -5.732 1.00 82.69 116 TYR A O 1
ATOM 907 N N . VAL A 1 117 ? 12.172 -17.973 -5.672 1.00 78.06 117 VAL A N 1
ATOM 908 C CA . VAL A 1 117 ? 13.138 -18.140 -4.588 1.00 78.06 117 VAL A CA 1
ATOM 909 C C . VAL A 1 117 ? 12.789 -17.165 -3.468 1.00 78.06 117 VAL A C 1
ATOM 911 O O . VAL A 1 117 ? 12.590 -15.974 -3.707 1.00 78.06 117 VAL A O 1
ATOM 914 N N . ARG A 1 118 ? 12.695 -17.675 -2.234 1.00 71.75 118 ARG A N 1
ATOM 915 C CA . ARG A 1 118 ? 12.538 -16.845 -1.034 1.00 71.75 118 ARG A CA 1
ATOM 916 C C . ARG A 1 118 ? 13.900 -16.449 -0.498 1.00 71.75 118 ARG A C 1
ATOM 918 O O . ARG A 1 118 ? 14.749 -17.305 -0.267 1.00 71.75 118 ARG A O 1
ATOM 925 N N . TYR A 1 119 ? 14.061 -15.160 -0.240 1.00 70.75 119 TYR A N 1
ATOM 926 C CA . TYR A 1 119 ? 15.280 -14.586 0.309 1.00 70.75 119 TYR A CA 1
ATOM 927 C C . TYR A 1 119 ? 15.002 -13.957 1.673 1.00 70.75 119 TYR A C 1
ATOM 929 O O . TYR A 1 119 ? 13.879 -13.561 1.973 1.00 70.75 119 TYR A O 1
ATOM 937 N N . SER A 1 120 ? 16.041 -13.842 2.498 1.00 69.50 120 SER A N 1
ATOM 938 C CA . SER A 1 120 ? 15.976 -13.151 3.792 1.00 69.50 120 SER A CA 1
ATOM 939 C C . SER A 1 120 ? 15.906 -11.624 3.662 1.00 69.50 120 SER A C 1
ATOM 941 O O . SER A 1 120 ? 15.502 -10.952 4.606 1.00 69.50 120 SER A O 1
ATOM 943 N N . ALA A 1 121 ? 16.281 -11.076 2.503 1.00 72.69 121 ALA A N 1
ATOM 944 C CA . ALA A 1 121 ? 16.210 -9.653 2.188 1.00 72.69 121 ALA A CA 1
ATOM 945 C C . ALA A 1 121 ? 15.450 -9.434 0.868 1.00 72.69 121 ALA A C 1
ATOM 947 O O . ALA A 1 121 ? 15.652 -10.239 -0.051 1.00 72.69 121 ALA A O 1
ATOM 948 N N . PRO A 1 122 ? 14.672 -8.337 0.727 1.00 73.19 122 PRO A N 1
ATOM 949 C CA . PRO A 1 122 ? 13.894 -8.057 -0.483 1.00 73.19 122 PRO A CA 1
ATOM 950 C C . PRO A 1 122 ? 14.767 -8.063 -1.739 1.00 73.19 122 PRO A C 1
ATOM 952 O O . PRO A 1 122 ? 15.814 -7.419 -1.737 1.00 73.19 122 PRO A O 1
ATOM 955 N N . GLN A 1 123 ? 14.374 -8.772 -2.792 1.00 79.75 123 GLN A N 1
ATOM 956 C CA . GLN A 1 123 ? 15.039 -8.813 -4.101 1.00 79.75 123 GLN A CA 1
ATOM 957 C C . GLN A 1 123 ? 14.278 -7.997 -5.147 1.00 79.75 123 GLN A C 1
ATOM 959 O O . GLN A 1 123 ? 13.160 -7.553 -4.902 1.00 79.75 123 GLN A O 1
ATOM 964 N N . ALA A 1 124 ? 14.874 -7.818 -6.333 1.00 82.25 124 ALA A N 1
ATOM 965 C CA . ALA A 1 124 ? 14.232 -7.138 -7.460 1.00 82.25 124 ALA A CA 1
ATOM 966 C C . ALA A 1 124 ? 12.816 -7.681 -7.732 1.00 82.25 124 ALA A C 1
ATOM 968 O O . ALA A 1 124 ? 11.870 -6.903 -7.828 1.00 82.25 124 ALA A O 1
ATOM 969 N N . ASP A 1 125 ? 12.657 -9.007 -7.743 1.00 86.12 125 ASP A N 1
ATOM 970 C CA . ASP A 1 125 ? 11.373 -9.678 -7.972 1.00 86.12 125 ASP A CA 1
ATOM 971 C C . ASP A 1 125 ? 10.290 -9.311 -6.943 1.00 86.12 125 ASP A C 1
ATOM 973 O O . ASP A 1 125 ? 9.114 -9.252 -7.301 1.00 86.12 125 ASP A O 1
ATOM 977 N N . ASP A 1 126 ? 10.659 -9.021 -5.690 1.00 83.88 126 ASP A N 1
ATOM 978 C CA . ASP A 1 126 ? 9.705 -8.581 -4.662 1.00 83.88 126 ASP A CA 1
ATOM 979 C C . ASP A 1 126 ? 9.163 -7.179 -4.977 1.00 83.88 126 ASP A C 1
ATOM 981 O O . ASP A 1 126 ? 7.970 -6.919 -4.836 1.00 83.88 126 ASP A O 1
ATOM 985 N N . PHE A 1 127 ? 10.006 -6.282 -5.500 1.00 84.88 127 PHE A N 1
ATOM 986 C CA . PHE A 1 127 ? 9.553 -4.965 -5.958 1.00 84.88 127 PHE A CA 1
ATOM 987 C C . PHE A 1 127 ? 8.668 -5.065 -7.205 1.00 84.88 127 PHE A C 1
ATOM 989 O O . PHE A 1 127 ? 7.678 -4.340 -7.308 1.00 84.88 127 PHE A O 1
ATOM 996 N N . LEU A 1 128 ? 8.980 -5.976 -8.134 1.00 87.44 128 LEU A N 1
ATOM 997 C CA . LEU A 1 128 ? 8.146 -6.212 -9.317 1.00 87.44 128 LEU A CA 1
ATOM 99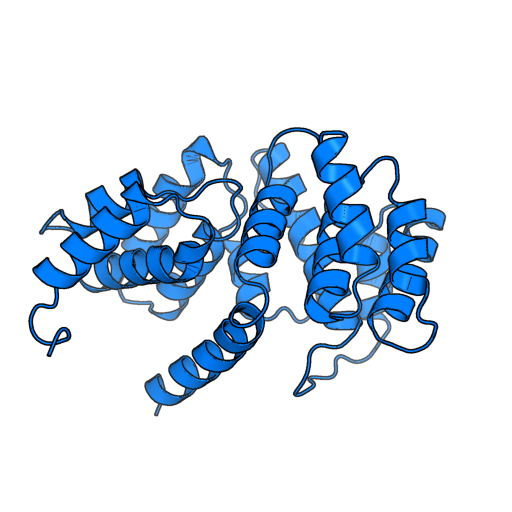8 C C . LEU A 1 128 ? 6.764 -6.751 -8.928 1.00 87.44 128 LEU A C 1
ATOM 1000 O O . LEU A 1 128 ? 5.756 -6.245 -9.425 1.00 87.44 128 LEU A O 1
ATOM 1004 N N . ARG A 1 129 ? 6.700 -7.724 -8.005 1.00 88.19 129 ARG A N 1
ATOM 1005 C CA . ARG A 1 129 ? 5.428 -8.224 -7.458 1.00 88.19 129 ARG A CA 1
ATOM 1006 C C . ARG A 1 129 ? 4.623 -7.106 -6.799 1.00 88.19 129 ARG A C 1
ATOM 1008 O O . ARG A 1 129 ? 3.437 -6.972 -7.099 1.00 88.19 129 ARG A O 1
ATOM 1015 N N . ASN A 1 130 ? 5.268 -6.252 -6.004 1.00 86.81 130 ASN A N 1
ATOM 1016 C CA . ASN A 1 130 ? 4.612 -5.107 -5.377 1.00 86.81 130 ASN A CA 1
ATOM 1017 C C . ASN A 1 130 ? 3.989 -4.153 -6.416 1.00 86.81 130 ASN A C 1
ATOM 1019 O O . ASN A 1 130 ? 2.815 -3.800 -6.299 1.00 86.81 130 ASN A O 1
ATOM 1023 N N . ILE A 1 131 ? 4.731 -3.809 -7.478 1.00 88.75 131 ILE A N 1
ATOM 1024 C CA . ILE A 1 131 ? 4.230 -2.981 -8.591 1.00 88.75 131 ILE A CA 1
ATOM 1025 C C . ILE A 1 131 ? 3.001 -3.626 -9.239 1.00 88.75 131 ILE A C 1
ATOM 1027 O O . ILE A 1 131 ? 1.986 -2.953 -9.421 1.00 88.75 131 ILE A O 1
ATOM 1031 N N . ILE A 1 132 ? 3.069 -4.923 -9.556 1.00 90.31 132 ILE A N 1
ATOM 1032 C CA . ILE A 1 132 ? 1.956 -5.673 -10.156 1.00 90.31 132 ILE A CA 1
ATOM 1033 C C . ILE A 1 132 ? 0.719 -5.613 -9.255 1.00 90.31 132 ILE A C 1
ATOM 1035 O O . ILE A 1 132 ? -0.364 -5.261 -9.722 1.00 90.31 132 ILE A O 1
ATOM 1039 N N . VAL A 1 133 ? 0.873 -5.907 -7.962 1.00 90.50 133 VAL A N 1
ATOM 1040 C CA . VAL A 1 133 ? -0.230 -5.891 -6.991 1.00 90.50 133 VAL A CA 1
ATOM 1041 C C . VAL A 1 133 ? -0.855 -4.505 -6.894 1.00 90.50 133 VAL A C 1
ATOM 1043 O O . VAL A 1 133 ? -2.075 -4.375 -6.985 1.00 90.50 133 VAL A O 1
ATOM 1046 N N . CYS A 1 134 ? -0.042 -3.458 -6.759 1.00 90.69 134 CYS A N 1
ATOM 1047 C CA . CYS A 1 134 ? -0.540 -2.092 -6.679 1.00 90.69 134 CYS A CA 1
ATOM 1048 C C . CYS A 1 134 ? -1.283 -1.669 -7.955 1.00 90.69 134 CYS A C 1
ATOM 1050 O O . CYS A 1 134 ? -2.350 -1.064 -7.850 1.00 90.69 134 CYS A O 1
ATOM 1052 N N . LEU A 1 135 ? -0.778 -2.016 -9.143 1.00 90.12 135 LEU A N 1
ATOM 1053 C CA . LEU A 1 135 ? -1.458 -1.745 -10.415 1.00 90.12 135 LEU A CA 1
ATOM 1054 C C . LEU A 1 135 ? -2.811 -2.468 -10.506 1.00 90.12 135 LEU A C 1
ATOM 1056 O O . LEU A 1 135 ? -3.814 -1.843 -10.854 1.00 90.12 135 LEU A O 1
ATOM 1060 N N . ILE A 1 136 ? -2.863 -3.753 -10.137 1.00 90.38 136 ILE A N 1
ATOM 1061 C CA . ILE A 1 136 ? -4.101 -4.548 -10.123 1.00 90.38 136 ILE A CA 1
ATOM 1062 C C . ILE A 1 136 ? -5.130 -3.936 -9.167 1.00 90.38 136 ILE A C 1
ATOM 1064 O O . ILE A 1 136 ? -6.277 -3.712 -9.553 1.00 90.38 136 ILE A O 1
ATOM 1068 N N . VAL A 1 137 ? -4.726 -3.632 -7.930 1.00 91.38 137 VAL A N 1
ATOM 1069 C CA . VAL A 1 137 ? -5.622 -3.070 -6.907 1.00 91.38 137 VAL A CA 1
ATOM 1070 C C . VAL A 1 137 ? -6.147 -1.700 -7.328 1.00 91.38 137 VAL A C 1
ATOM 1072 O O . VAL A 1 137 ? -7.337 -1.433 -7.177 1.00 91.38 137 VAL A O 1
ATOM 1075 N N . ARG A 1 138 ? -5.296 -0.834 -7.891 1.00 90.12 138 ARG A N 1
ATOM 1076 C CA . ARG A 1 138 ? -5.726 0.480 -8.389 1.00 90.12 138 ARG A CA 1
ATOM 1077 C C . ARG A 1 138 ? -6.742 0.355 -9.519 1.00 90.12 138 ARG A C 1
ATOM 1079 O O . ARG A 1 138 ? -7.806 0.960 -9.426 1.00 90.12 138 ARG A O 1
ATOM 1086 N N . LYS A 1 139 ? -6.468 -0.487 -10.520 1.00 89.75 139 LYS A N 1
ATOM 1087 C CA . LYS A 1 139 ? -7.402 -0.747 -11.625 1.00 89.75 139 LYS A CA 1
ATOM 1088 C C . LYS A 1 139 ? -8.738 -1.292 -11.111 1.00 89.75 139 LYS A C 1
ATOM 1090 O O . LYS A 1 139 ? -9.792 -0.885 -11.591 1.00 89.75 139 LYS A O 1
ATOM 1095 N N . ALA A 1 140 ? -8.713 -2.184 -10.122 1.00 91.12 140 ALA A N 1
ATOM 1096 C CA . ALA A 1 140 ? -9.916 -2.733 -9.501 1.00 91.12 140 ALA A CA 1
ATOM 1097 C C . ALA A 1 140 ? -10.753 -1.646 -8.792 1.00 91.12 140 ALA A C 1
ATOM 1099 O O . ALA A 1 140 ? -11.963 -1.565 -9.009 1.00 91.12 140 ALA A O 1
ATOM 1100 N N . ARG A 1 141 ? -10.103 -0.748 -8.034 1.00 91.00 141 ARG A N 1
ATOM 1101 C CA . ARG A 1 141 ? -10.754 0.407 -7.385 1.00 91.00 141 ARG A CA 1
ATOM 1102 C C . ARG A 1 141 ? -11.381 1.367 -8.383 1.00 91.00 141 ARG A C 1
ATOM 1104 O O . ARG A 1 141 ? -12.541 1.730 -8.223 1.00 91.00 141 ARG A O 1
ATOM 1111 N N . GLU A 1 142 ? -10.621 1.765 -9.402 1.00 88.44 142 GLU A N 1
ATOM 1112 C CA . GLU A 1 142 ? -11.058 2.712 -10.437 1.00 88.44 142 GLU A CA 1
ATOM 1113 C C . GLU A 1 142 ? -12.290 2.189 -11.190 1.00 88.44 142 GLU A C 1
ATOM 1115 O O . GLU A 1 142 ? -13.191 2.955 -11.517 1.00 88.44 142 GLU A O 1
ATOM 1120 N N . ASN A 1 143 ? -12.374 0.871 -11.388 1.00 89.06 143 ASN A N 1
ATOM 1121 C CA . ASN A 1 143 ? -13.518 0.223 -12.027 1.00 89.06 143 ASN A CA 1
ATOM 1122 C C . ASN A 1 143 ? -14.625 -0.201 -11.049 1.00 89.06 143 ASN A C 1
ATOM 1124 O O . ASN A 1 143 ? -15.632 -0.752 -11.493 1.00 89.06 143 ASN A O 1
ATOM 1128 N N . ASN A 1 144 ? -14.449 0.026 -9.740 1.00 88.38 144 ASN A N 1
ATOM 1129 C CA . ASN A 1 144 ? -15.339 -0.439 -8.673 1.00 88.38 144 ASN A CA 1
ATOM 1130 C C . ASN A 1 144 ? -15.708 -1.932 -8.819 1.00 88.38 144 ASN A C 1
ATOM 1132 O O . ASN A 1 144 ? -16.878 -2.322 -8.785 1.00 88.38 144 ASN A O 1
ATOM 1136 N N . LYS A 1 145 ? -14.693 -2.771 -9.036 1.00 89.44 145 LYS A N 1
ATOM 1137 C CA . LYS A 1 145 ? -14.837 -4.214 -9.254 1.00 89.44 145 LYS A CA 1
ATOM 1138 C C . LYS A 1 145 ? -13.801 -4.992 -8.458 1.00 89.44 145 LYS A C 1
ATOM 1140 O O . LYS A 1 145 ? -12.764 -4.467 -8.065 1.00 89.44 145 LYS A O 1
ATOM 1145 N N . LEU A 1 146 ? -14.086 -6.273 -8.257 1.00 87.88 146 LEU A N 1
ATOM 1146 C CA . LEU A 1 146 ? -13.091 -7.238 -7.804 1.00 87.88 146 LEU A CA 1
ATOM 1147 C C . LEU A 1 146 ? -11.929 -7.314 -8.813 1.00 87.88 146 LEU A C 1
ATOM 1149 O O . LEU A 1 146 ? -12.173 -7.199 -10.016 1.00 87.88 146 LEU A O 1
ATOM 1153 N N . PRO A 1 147 ? -10.685 -7.552 -8.364 1.00 86.62 147 PRO A N 1
ATOM 1154 C CA . PRO A 1 147 ? -9.583 -7.890 -9.257 1.00 86.62 147 PRO A CA 1
ATOM 1155 C C . PRO A 1 147 ? -9.940 -9.113 -10.119 1.00 86.62 147 PRO A C 1
ATOM 1157 O O . PRO A 1 147 ? -10.075 -10.218 -9.600 1.00 86.62 147 PRO A O 1
ATOM 1160 N N . GLU A 1 148 ? -10.128 -8.911 -11.428 1.00 68.69 148 GLU A N 1
ATOM 1161 C CA . GLU A 1 148 ? -10.705 -9.925 -12.330 1.00 68.69 148 GLU A CA 1
ATOM 1162 C C . GLU A 1 148 ? -9.794 -11.150 -12.527 1.00 68.69 148 GLU A C 1
ATOM 1164 O O . GLU A 1 148 ? -10.295 -12.246 -12.774 1.00 68.69 148 GLU A O 1
ATOM 1169 N N . GLN A 1 149 ? -8.469 -10.998 -12.387 1.00 63.94 149 GLN A N 1
ATOM 1170 C CA . GLN A 1 149 ? -7.498 -12.092 -12.497 1.00 63.94 149 GLN A CA 1
ATOM 1171 C C . GLN A 1 149 ? -6.297 -11.843 -11.584 1.00 63.94 149 GLN A C 1
ATOM 1173 O O . GLN A 1 149 ? -5.558 -10.876 -11.765 1.00 63.94 149 GLN A O 1
ATOM 1178 N N . LEU A 1 150 ? -6.091 -12.733 -10.611 1.00 73.00 150 LEU A N 1
ATOM 1179 C CA . LEU A 1 150 ? -4.852 -12.774 -9.841 1.00 73.00 150 LEU A CA 1
ATOM 1180 C C . LEU A 1 150 ? -3.839 -13.620 -10.616 1.00 73.00 150 LEU A C 1
ATOM 1182 O O . LEU A 1 150 ? -4.114 -14.797 -10.862 1.00 73.00 150 LEU A O 1
ATOM 1186 N N . PRO A 1 151 ? -2.683 -13.063 -11.011 1.00 73.19 151 PRO A N 1
ATOM 1187 C CA . PRO A 1 151 ? -1.601 -13.864 -11.555 1.00 73.19 151 PRO A CA 1
ATOM 1188 C C . PRO A 1 151 ? -1.271 -15.054 -10.652 1.00 73.19 151 PRO A C 1
ATOM 1190 O O . PRO A 1 151 ? -1.323 -14.940 -9.428 1.00 73.19 151 PRO A O 1
ATOM 1193 N N . ALA A 1 152 ? -0.855 -16.177 -11.241 1.00 83.94 152 ALA A N 1
ATOM 1194 C CA . ALA A 1 152 ? -0.371 -17.355 -10.512 1.00 83.94 152 ALA A CA 1
ATOM 1195 C C . ALA A 1 152 ? 1.029 -17.128 -9.901 1.00 83.94 152 ALA A C 1
ATOM 1197 O O . ALA A 1 152 ? 1.914 -17.978 -9.978 1.00 83.94 152 ALA A O 1
ATOM 1198 N N . LEU A 1 153 ? 1.249 -15.942 -9.338 1.00 85.50 153 LEU A N 1
ATOM 1199 C CA . LEU A 1 153 ? 2.473 -15.562 -8.665 1.00 85.50 153 LEU A CA 1
ATOM 1200 C C . LEU A 1 153 ? 2.379 -15.931 -7.180 1.00 85.50 153 LEU A C 1
ATOM 1202 O O . LEU A 1 153 ? 1.318 -15.809 -6.564 1.00 85.50 153 LEU A O 1
ATOM 1206 N N . PRO A 1 154 ? 3.493 -16.357 -6.570 1.00 85.88 154 PRO A N 1
ATOM 1207 C CA . PRO A 1 154 ? 3.561 -16.535 -5.132 1.00 85.88 154 PRO A CA 1
ATOM 1208 C C . PRO A 1 154 ? 3.578 -15.161 -4.460 1.00 85.88 154 PRO A C 1
ATOM 1210 O O . PRO A 1 154 ? 4.611 -14.492 -4.421 1.00 85.88 154 PRO A O 1
ATOM 1213 N N . TYR A 1 155 ? 2.421 -14.758 -3.945 1.00 84.94 155 TYR A N 1
ATOM 1214 C CA . TYR A 1 155 ? 2.255 -13.521 -3.191 1.00 84.94 155 TYR A CA 1
ATOM 1215 C C . TYR A 1 155 ? 2.565 -13.719 -1.713 1.00 84.94 155 TYR A C 1
ATOM 1217 O O . TYR A 1 155 ? 2.199 -14.746 -1.126 1.00 84.94 155 TYR A O 1
ATOM 1225 N N . ASP A 1 156 ? 3.193 -12.724 -1.097 1.00 85.56 156 ASP A N 1
ATOM 1226 C CA . ASP A 1 156 ? 3.338 -12.683 0.353 1.00 85.56 156 ASP A CA 1
ATOM 1227 C C . ASP A 1 156 ? 2.017 -12.314 1.057 1.00 85.56 156 ASP A C 1
ATOM 1229 O O . ASP A 1 156 ? 0.979 -12.070 0.436 1.00 85.56 156 ASP A O 1
ATOM 1233 N N . PHE A 1 157 ? 2.033 -12.299 2.391 1.00 85.62 157 PHE A N 1
ATOM 1234 C CA . PHE A 1 157 ? 0.843 -11.969 3.172 1.00 85.62 157 PHE A CA 1
ATOM 1235 C C . PHE A 1 157 ? 0.320 -10.547 2.902 1.00 85.62 157 PHE A C 1
ATOM 1237 O O . PHE A 1 157 ? -0.896 -10.347 2.847 1.00 85.62 157 PHE A O 1
ATOM 1244 N N . PHE A 1 158 ? 1.202 -9.557 2.734 1.00 84.50 158 PHE A N 1
ATOM 1245 C CA . PHE A 1 158 ? 0.803 -8.165 2.514 1.00 84.50 158 PHE A CA 1
ATOM 1246 C C . PHE A 1 158 ? 0.158 -7.993 1.141 1.00 84.50 158 PHE A C 1
ATOM 1248 O O . PHE A 1 158 ? -0.906 -7.384 1.020 1.00 84.50 158 PHE A O 1
ATOM 1255 N N . GLU A 1 159 ? 0.768 -8.588 0.125 1.00 87.94 159 GLU A N 1
ATOM 1256 C CA . GLU A 1 159 ? 0.287 -8.621 -1.248 1.00 87.94 159 GLU A CA 1
ATOM 1257 C C . GLU A 1 159 ? -1.083 -9.297 -1.339 1.00 87.94 159 GLU A C 1
ATOM 1259 O O . GLU A 1 159 ? -2.030 -8.705 -1.862 1.00 87.94 159 GLU A O 1
ATOM 1264 N N . GLN A 1 160 ? -1.238 -10.484 -0.743 1.00 90.12 160 GLN A N 1
ATOM 1265 C CA . GLN A 1 160 ? -2.527 -11.182 -0.690 1.00 90.12 160 GLN A CA 1
ATOM 1266 C C . GLN A 1 160 ? -3.600 -10.355 0.022 1.00 90.12 160 GLN A C 1
ATOM 1268 O O . GLN A 1 160 ? -4.747 -10.313 -0.422 1.00 90.12 160 GLN A O 1
ATOM 1273 N N . SER A 1 161 ? -3.238 -9.674 1.109 1.00 91.31 161 SER A N 1
ATOM 1274 C CA . SER A 1 161 ? -4.164 -8.829 1.867 1.00 91.31 161 SER A CA 1
ATOM 1275 C C . SER A 1 161 ? -4.686 -7.661 1.027 1.00 91.31 161 SER A C 1
ATOM 1277 O O . SER A 1 161 ? -5.891 -7.399 1.004 1.00 91.31 161 SER A O 1
ATOM 1279 N N . MET A 1 162 ? -3.796 -6.989 0.288 1.00 90.19 162 MET A N 1
ATOM 1280 C CA . MET A 1 162 ? -4.166 -5.900 -0.619 1.00 90.19 162 MET A CA 1
ATOM 1281 C C . MET A 1 162 ? -5.028 -6.391 -1.785 1.00 90.19 162 MET A C 1
ATOM 1283 O O . MET A 1 162 ? -6.048 -5.773 -2.080 1.00 90.19 162 MET A O 1
ATOM 1287 N N . LEU A 1 163 ? -4.670 -7.513 -2.412 1.00 90.44 163 LEU A N 1
ATOM 1288 C CA . LEU A 1 163 ? -5.458 -8.103 -3.498 1.00 90.44 163 LEU A CA 1
ATOM 1289 C C . LEU A 1 163 ? -6.859 -8.517 -3.031 1.00 90.44 163 LEU A C 1
ATOM 1291 O O . LEU A 1 163 ? -7.840 -8.307 -3.740 1.00 90.44 163 LEU A O 1
ATOM 1295 N N . ARG A 1 164 ? -6.965 -9.087 -1.826 1.00 91.62 164 ARG A N 1
ATOM 1296 C CA . ARG A 1 164 ? -8.216 -9.657 -1.320 1.00 91.62 164 ARG A CA 1
ATOM 1297 C C . ARG A 1 164 ? -9.176 -8.632 -0.727 1.00 91.62 164 ARG A C 1
ATOM 1299 O O . ARG A 1 164 ? -10.379 -8.825 -0.839 1.00 91.62 164 ARG A O 1
ATOM 1306 N N . TYR A 1 165 ? -8.678 -7.584 -0.076 1.00 93.19 165 TYR A N 1
ATOM 1307 C CA . TYR A 1 165 ? -9.528 -6.636 0.661 1.00 93.19 165 TYR A CA 1
ATOM 1308 C C . TYR A 1 165 ? -9.254 -5.173 0.315 1.00 93.19 165 TYR A C 1
ATOM 1310 O O . TYR A 1 165 ? -9.999 -4.282 0.711 1.00 93.19 165 TYR A O 1
ATOM 1318 N N . GLY A 1 166 ? -8.182 -4.897 -0.422 1.00 91.50 166 GLY A N 1
ATOM 1319 C CA . GLY A 1 166 ? -7.769 -3.545 -0.756 1.00 91.50 166 GLY A CA 1
ATOM 1320 C C . GLY A 1 166 ? -8.475 -2.955 -1.971 1.00 91.50 166 GLY A C 1
ATOM 1321 O O . GLY A 1 166 ? -8.129 -1.846 -2.322 1.00 91.50 166 GLY A O 1
ATOM 1322 N N . TYR A 1 167 ? -9.414 -3.614 -2.645 1.00 92.50 167 TYR A N 1
ATOM 1323 C CA . TYR A 1 167 ? -9.956 -3.119 -3.925 1.00 92.50 167 TYR A CA 1
ATOM 1324 C C . TYR A 1 167 ? -11.188 -2.202 -3.803 1.00 92.50 167 TYR A C 1
ATOM 1326 O O . TYR A 1 167 ? -11.666 -1.696 -4.816 1.00 92.50 167 TYR A O 1
ATOM 1334 N N . PHE A 1 168 ? -11.727 -1.981 -2.601 1.00 94.06 168 PHE A N 1
ATOM 1335 C CA . PHE A 1 168 ? -12.903 -1.124 -2.426 1.00 94.06 168 PHE A CA 1
ATOM 1336 C C . PHE A 1 168 ? -12.593 0.343 -2.777 1.00 94.06 168 PHE A C 1
ATOM 1338 O O . PHE A 1 168 ? -11.496 0.818 -2.470 1.00 94.06 168 PHE A O 1
ATOM 1345 N N . PRO A 1 169 ? -13.541 1.098 -3.365 1.00 93.06 169 PRO A N 1
ATOM 1346 C CA . PRO A 1 169 ? -13.421 2.551 -3.467 1.00 93.06 169 PRO A CA 1
ATOM 1347 C C . PRO A 1 169 ? -13.181 3.193 -2.095 1.00 93.06 169 PRO A C 1
ATOM 1349 O O . PRO A 1 169 ? -13.718 2.724 -1.086 1.00 93.06 169 PRO A O 1
ATOM 1352 N N . GLU A 1 170 ? -12.381 4.262 -2.034 1.00 93.25 170 GLU A N 1
ATOM 1353 C CA . GLU A 1 170 ? -11.930 4.848 -0.761 1.00 93.25 170 GLU A CA 1
ATOM 1354 C C . GLU A 1 170 ? -13.099 5.302 0.133 1.00 93.25 170 GLU A C 1
ATOM 1356 O O . GLU A 1 170 ? -13.031 5.175 1.355 1.00 93.25 170 GLU A O 1
ATOM 1361 N N . GLU A 1 171 ? -14.205 5.763 -0.453 1.00 93.44 171 GLU A N 1
ATOM 1362 C CA . GLU A 1 171 ? -15.408 6.184 0.268 1.00 93.44 171 GLU A CA 1
ATOM 1363 C C . GLU A 1 171 ? -16.173 5.030 0.943 1.00 93.44 171 GLU A C 1
ATOM 1365 O O . GLU A 1 171 ? -16.911 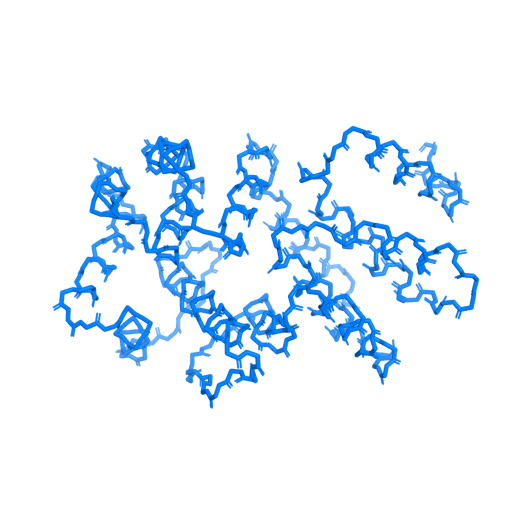5.257 1.900 1.00 93.44 171 GLU A O 1
ATOM 1370 N N . LYS A 1 172 ? -15.974 3.786 0.487 1.00 94.62 172 LYS A N 1
ATOM 1371 C CA . LYS A 1 172 ? -16.590 2.564 1.046 1.00 94.62 172 LYS A CA 1
ATOM 1372 C C . LYS A 1 172 ? -15.587 1.651 1.745 1.00 94.62 172 LYS A C 1
ATOM 1374 O O . LYS A 1 172 ? -15.984 0.656 2.351 1.00 94.62 172 LYS A O 1
ATOM 1379 N N . ALA A 1 173 ? -14.297 1.957 1.651 1.00 95.81 173 ALA A N 1
ATOM 1380 C CA . ALA A 1 173 ? -13.221 1.079 2.078 1.00 95.81 173 ALA A CA 1
ATOM 1381 C C . ALA A 1 173 ? -13.313 0.701 3.555 1.00 95.81 173 ALA A C 1
ATOM 1383 O O . ALA A 1 173 ? -13.317 -0.485 3.879 1.00 95.81 173 ALA A O 1
ATOM 1384 N N . PHE A 1 174 ? -13.438 1.691 4.445 1.00 98.25 174 PHE A N 1
ATOM 1385 C CA . PHE A 1 174 ? -13.494 1.415 5.876 1.00 98.25 174 PHE A CA 1
ATOM 1386 C C . PHE A 1 174 ? -14.701 0.553 6.242 1.00 98.25 174 PHE A C 1
ATOM 1388 O O . PHE A 1 174 ? -14.527 -0.484 6.871 1.00 98.25 174 PHE A O 1
ATOM 1395 N N . SER A 1 175 ? -15.911 0.944 5.833 1.00 97.88 175 SER A N 1
ATOM 1396 C CA . SER A 1 175 ? -17.133 0.211 6.183 1.00 97.88 175 SER A CA 1
ATOM 1397 C C . SER A 1 175 ? -17.132 -1.213 5.628 1.00 97.88 175 SER A C 1
ATOM 1399 O O . SER A 1 175 ? -17.505 -2.136 6.348 1.00 97.88 175 SER A O 1
ATOM 1401 N N . SER A 1 176 ? -16.652 -1.405 4.397 1.00 97.38 176 SER A N 1
ATOM 1402 C CA . SER A 1 176 ? -16.583 -2.725 3.759 1.00 97.38 176 SER A CA 1
ATOM 1403 C C . SER A 1 176 ? -15.559 -3.629 4.445 1.00 97.38 176 SER A C 1
ATOM 1405 O O . SER A 1 176 ? -15.873 -4.756 4.813 1.00 97.38 176 SER A O 1
ATOM 1407 N N . ILE A 1 177 ? -14.342 -3.130 4.686 1.00 97.75 177 ILE A N 1
ATOM 1408 C CA . ILE A 1 177 ? -13.291 -3.916 5.348 1.00 97.75 177 ILE A CA 1
ATOM 1409 C C . ILE A 1 177 ? -13.663 -4.205 6.810 1.00 97.75 177 ILE A C 1
ATOM 1411 O O . ILE A 1 177 ? -13.410 -5.294 7.319 1.00 97.75 177 ILE A O 1
ATOM 1415 N N . PHE A 1 178 ? -14.310 -3.260 7.485 1.00 98.00 178 PHE A N 1
ATOM 1416 C CA . PHE A 1 178 ? -14.791 -3.440 8.848 1.00 98.00 178 PHE A CA 1
ATOM 1417 C C . PHE A 1 178 ? -15.925 -4.471 8.951 1.00 98.00 178 PHE A C 1
ATOM 1419 O O . PHE A 1 178 ? -15.944 -5.253 9.899 1.00 98.00 178 PHE A O 1
ATOM 1426 N N . ALA A 1 179 ? -16.838 -4.530 7.974 1.00 97.88 179 ALA A N 1
ATOM 1427 C CA . ALA A 1 179 ? -17.842 -5.593 7.903 1.00 97.88 179 ALA A CA 1
ATOM 1428 C C . ALA A 1 179 ? -17.182 -6.976 7.772 1.00 97.88 179 ALA A C 1
ATOM 1430 O O . ALA A 1 179 ? -17.529 -7.893 8.511 1.00 97.88 179 ALA A O 1
ATOM 1431 N N . ILE A 1 180 ? -16.142 -7.093 6.938 1.00 97.94 180 ILE A N 1
ATOM 1432 C CA . ILE A 1 180 ? -15.365 -8.334 6.790 1.00 97.94 180 ILE A CA 1
ATOM 1433 C C . ILE A 1 180 ? -14.690 -8.729 8.110 1.00 97.94 180 ILE A C 1
ATOM 1435 O O . ILE A 1 180 ? -14.723 -9.904 8.481 1.00 97.94 180 ILE A O 1
ATOM 1439 N N . MET A 1 181 ? -14.108 -7.766 8.838 1.00 97.56 181 MET A N 1
ATOM 1440 C CA . MET A 1 181 ? -13.552 -8.009 10.176 1.00 97.56 181 MET A CA 1
ATOM 1441 C C . MET A 1 181 ? -14.615 -8.588 11.121 1.00 97.56 181 MET A C 1
ATOM 1443 O O . MET A 1 181 ? -14.331 -9.536 11.850 1.00 97.56 181 MET A O 1
ATOM 1447 N N . TYR A 1 182 ? -15.841 -8.065 11.095 1.00 96.25 182 TYR A N 1
ATOM 1448 C CA . TYR A 1 182 ? -16.944 -8.571 11.917 1.00 96.25 182 TYR A CA 1
ATOM 1449 C C . TYR A 1 182 ? -17.400 -9.976 11.538 1.00 96.25 182 TYR A C 1
ATOM 1451 O O . TYR A 1 182 ? -17.547 -10.824 12.415 1.00 96.25 182 TYR A O 1
ATOM 1459 N N . GLU A 1 183 ? -17.588 -10.234 10.247 1.00 97.31 183 GLU A N 1
ATOM 1460 C CA . GLU A 1 183 ? -17.994 -11.546 9.728 1.00 97.31 183 GLU A CA 1
ATOM 1461 C C . GLU A 1 183 ? -16.953 -12.639 10.022 1.00 97.31 183 GLU A C 1
ATOM 1463 O O . GLU A 1 183 ? -17.276 -13.823 10.038 1.00 97.31 183 GLU A O 1
ATOM 1468 N N . ASN A 1 184 ? -15.699 -12.248 10.278 1.00 96.25 184 ASN A N 1
ATOM 1469 C CA . ASN A 1 184 ? -14.566 -13.146 10.487 1.00 96.25 184 ASN A CA 1
ATOM 1470 C C . ASN A 1 184 ? -13.894 -12.932 11.854 1.00 96.25 184 ASN A C 1
ATOM 1472 O O . ASN A 1 184 ? -12.665 -13.003 11.960 1.00 96.25 184 ASN A O 1
ATOM 1476 N N . LEU A 1 185 ? -14.682 -12.654 12.900 1.00 94.12 185 LEU A N 1
ATOM 1477 C CA . LEU A 1 185 ? -14.181 -12.239 14.216 1.00 94.12 185 LEU A CA 1
ATOM 1478 C C . LEU A 1 185 ? -13.121 -13.186 14.813 1.00 94.12 185 LEU A C 1
ATOM 1480 O O . LEU A 1 185 ? -12.110 -12.721 15.342 1.00 94.12 185 LEU A O 1
ATOM 1484 N N . ASP A 1 186 ? -13.312 -14.498 14.670 1.00 92.25 186 ASP A N 1
ATOM 1485 C CA . ASP A 1 186 ? -12.414 -15.518 15.233 1.00 92.25 186 ASP A CA 1
ATOM 1486 C C . ASP A 1 186 ? -11.174 -15.794 14.361 1.00 92.25 186 ASP A C 1
ATOM 1488 O O . ASP A 1 186 ? -10.260 -16.525 14.751 1.00 92.25 186 ASP A O 1
ATOM 1492 N N . ASN A 1 187 ? -11.099 -15.198 13.168 1.00 93.25 187 ASN A N 1
ATOM 1493 C CA . ASN A 1 187 ? -10.010 -15.410 12.224 1.00 93.25 187 ASN A CA 1
ATOM 1494 C C . ASN A 1 187 ? -8.964 -14.290 12.315 1.00 93.25 187 ASN A C 1
ATOM 1496 O O . ASN A 1 187 ? -8.997 -13.317 11.561 1.00 93.25 187 ASN A O 1
ATOM 1500 N N . ILE A 1 188 ? -7.973 -14.466 13.193 1.00 89.94 188 ILE A N 1
ATOM 1501 C CA . ILE A 1 188 ? -6.878 -13.498 13.407 1.00 89.94 188 ILE A CA 1
ATOM 1502 C C . ILE A 1 188 ? -6.129 -13.167 12.102 1.00 89.94 188 ILE A C 1
ATOM 1504 O O . ILE A 1 188 ? -5.747 -12.018 11.879 1.00 89.94 188 ILE A O 1
ATOM 1508 N N . ALA A 1 189 ? -5.932 -14.145 11.212 1.00 89.44 189 ALA A N 1
ATOM 1509 C CA . ALA A 1 189 ? -5.269 -13.901 9.931 1.00 89.44 189 ALA A CA 1
ATOM 1510 C C . ALA A 1 189 ? -6.096 -12.963 9.036 1.00 89.44 189 ALA A C 1
ATOM 1512 O O . ALA A 1 189 ? -5.532 -12.077 8.395 1.00 89.44 189 ALA A O 1
ATOM 1513 N N . CYS A 1 190 ? -7.426 -13.108 9.040 1.00 94.31 190 CYS A N 1
ATOM 1514 C CA . CYS A 1 190 ? -8.334 -12.183 8.365 1.00 94.31 190 CYS A CA 1
ATOM 1515 C C . CYS A 1 190 ? -8.271 -10.779 8.983 1.00 94.31 190 CYS A C 1
ATOM 1517 O O . CYS A 1 190 ? -8.134 -9.810 8.238 1.00 94.31 190 CYS A O 1
ATOM 1519 N N . GLN A 1 191 ? -8.278 -10.663 10.317 1.00 93.31 191 GLN A N 1
ATOM 1520 C CA . GLN A 1 191 ? -8.159 -9.367 11.002 1.00 93.31 191 GLN A CA 1
ATOM 1521 C C . GLN A 1 191 ? -6.881 -8.626 10.584 1.00 93.31 191 GLN A C 1
ATOM 1523 O O . GLN A 1 191 ? -6.921 -7.467 10.165 1.00 93.31 191 GLN A O 1
ATOM 1528 N N . ASN A 1 192 ? -5.746 -9.329 10.608 1.00 90.25 192 ASN A N 1
ATOM 1529 C CA . ASN A 1 192 ? -4.458 -8.779 10.194 1.00 90.25 192 ASN A CA 1
ATOM 1530 C C . ASN A 1 192 ? -4.448 -8.388 8.708 1.00 90.25 192 ASN A C 1
ATOM 1532 O O . ASN A 1 192 ? -3.898 -7.349 8.349 1.00 90.25 192 ASN A O 1
ATOM 1536 N N . ALA A 1 193 ? -5.077 -9.184 7.842 1.00 92.19 193 ALA A N 1
ATOM 1537 C CA . ALA A 1 193 ? -5.155 -8.879 6.417 1.00 92.19 193 ALA A CA 1
ATOM 1538 C C . ALA A 1 193 ? -6.024 -7.639 6.146 1.00 92.19 193 ALA A C 1
ATOM 1540 O O . ALA A 1 193 ? -5.656 -6.773 5.354 1.00 92.19 193 ALA A O 1
ATOM 1541 N N . CYS A 1 194 ? -7.143 -7.504 6.857 1.00 96.44 194 CYS A N 1
ATOM 1542 C CA . CYS A 1 194 ? -8.014 -6.334 6.785 1.00 96.44 194 CYS A CA 1
ATOM 1543 C C . CYS A 1 194 ? -7.286 -5.058 7.245 1.00 96.44 194 CYS A C 1
ATOM 1545 O O . CYS A 1 194 ? -7.372 -4.015 6.602 1.00 96.44 194 CYS A O 1
ATOM 1547 N N . MET A 1 195 ? -6.498 -5.146 8.314 1.00 94.62 195 MET A N 1
ATOM 1548 C CA . MET A 1 195 ? -5.650 -4.056 8.805 1.00 94.62 195 MET A CA 1
ATOM 1549 C C . MET A 1 195 ? -4.579 -3.621 7.793 1.00 94.62 195 MET A C 1
ATOM 1551 O O . MET A 1 195 ? -4.361 -2.422 7.587 1.00 94.62 195 MET A O 1
ATOM 1555 N N . VAL A 1 196 ? -3.923 -4.581 7.133 1.00 90.69 196 VAL A N 1
ATOM 1556 C CA . VAL A 1 196 ? -2.990 -4.290 6.035 1.00 90.69 196 VAL A CA 1
ATOM 1557 C C . VAL A 1 196 ? -3.720 -3.592 4.889 1.00 90.69 196 VAL A C 1
ATOM 1559 O O . VAL A 1 196 ? -3.255 -2.557 4.412 1.00 90.69 196 VAL A O 1
ATOM 1562 N N . ALA A 1 197 ? -4.888 -4.096 4.489 1.00 93.88 197 ALA A N 1
ATOM 1563 C CA . ALA A 1 197 ? -5.679 -3.506 3.415 1.00 93.88 197 ALA A CA 1
ATOM 1564 C C . ALA A 1 197 ? -6.116 -2.065 3.725 1.00 93.88 197 ALA A C 1
ATOM 1566 O O . ALA A 1 197 ? -6.004 -1.205 2.855 1.00 93.88 197 ALA A O 1
ATOM 1567 N N . LEU A 1 198 ? -6.518 -1.757 4.965 1.00 95.62 198 LEU A N 1
ATOM 1568 C CA . LEU A 1 198 ? -6.834 -0.386 5.400 1.00 95.62 198 LEU A CA 1
ATOM 1569 C C . LEU A 1 198 ? -5.640 0.575 5.289 1.00 95.62 198 LEU A C 1
ATOM 1571 O O . LEU A 1 198 ? -5.830 1.784 5.151 1.00 95.62 198 LEU A O 1
ATOM 1575 N N . SER A 1 199 ? -4.409 0.062 5.344 1.00 91.69 199 SER A N 1
ATOM 1576 C CA . SER A 1 199 ? -3.190 0.871 5.194 1.00 91.69 199 SER A CA 1
ATOM 1577 C C . SER A 1 199 ? -2.888 1.221 3.733 1.00 91.69 199 SER A C 1
ATOM 1579 O O . SER A 1 199 ? -2.102 2.130 3.470 1.00 91.69 199 SER A O 1
ATOM 1581 N N . ALA A 1 200 ? -3.540 0.549 2.781 1.00 90.19 200 ALA A N 1
ATOM 1582 C CA . ALA A 1 200 ? -3.324 0.705 1.348 1.00 90.19 200 ALA A CA 1
ATOM 1583 C C . ALA A 1 200 ? -4.202 1.798 0.706 1.00 90.19 200 ALA A C 1
ATOM 1585 O O . ALA A 1 200 ? -4.594 1.665 -0.448 1.00 90.19 200 ALA A O 1
ATOM 1586 N N . TYR A 1 201 ? -4.548 2.865 1.426 1.00 91.81 201 TYR A N 1
ATOM 1587 C CA . TYR A 1 201 ? -5.382 3.973 0.927 1.00 91.81 201 TYR A CA 1
ATOM 1588 C C . TYR A 1 201 ? -4.663 5.312 1.039 1.00 91.81 201 TYR A C 1
ATOM 1590 O O . TYR A 1 201 ? -3.658 5.410 1.744 1.00 91.81 201 TYR A O 1
ATOM 1598 N N . SER A 1 202 ? -5.151 6.337 0.331 1.00 88.94 202 SER A N 1
ATOM 1599 C CA . SER A 1 202 ? -4.482 7.643 0.282 1.00 88.94 202 SER A CA 1
ATOM 1600 C C . SER A 1 202 ? -4.595 8.404 1.596 1.00 88.94 202 SER A C 1
ATOM 1602 O O . SER A 1 202 ? -3.659 9.093 1.990 1.00 88.94 202 SER A O 1
ATOM 1604 N N . ARG A 1 203 ? -5.706 8.212 2.313 1.00 90.88 203 ARG A N 1
ATOM 1605 C CA . ARG A 1 203 ? -5.928 8.747 3.656 1.00 90.88 203 ARG A CA 1
ATOM 1606 C C . ARG A 1 203 ? -5.861 7.663 4.726 1.00 90.88 203 ARG A C 1
ATOM 1608 O O . ARG A 1 203 ? -6.014 6.474 4.453 1.00 90.88 203 ARG A O 1
ATOM 1615 N N . ILE A 1 204 ? -5.710 8.107 5.968 1.00 93.88 204 ILE A N 1
ATOM 1616 C CA . ILE A 1 204 ? -5.945 7.281 7.150 1.00 93.88 204 ILE A CA 1
ATOM 1617 C C . ILE A 1 204 ? -7.424 7.398 7.525 1.00 93.88 204 ILE A C 1
ATOM 1619 O O . ILE A 1 204 ? -7.946 8.506 7.659 1.00 93.88 204 ILE A O 1
ATOM 1623 N N . PHE A 1 205 ? -8.091 6.269 7.751 1.00 96.94 205 PHE A N 1
ATOM 1624 C CA . PHE A 1 205 ? -9.464 6.207 8.265 1.00 96.94 205 PHE A CA 1
ATOM 1625 C C . PHE A 1 205 ? -9.487 6.450 9.781 1.00 96.94 205 PHE A C 1
ATOM 1627 O O . PHE A 1 205 ? -9.890 5.589 10.562 1.00 96.94 205 PHE A O 1
ATOM 1634 N N . PHE A 1 206 ? -8.930 7.586 10.214 1.00 97.56 206 PHE A N 1
ATOM 1635 C CA . PHE A 1 206 ? -8.651 7.858 11.623 1.00 97.56 206 PHE A CA 1
ATOM 1636 C C . PHE A 1 206 ? -9.932 7.943 12.451 1.00 97.56 206 PHE A C 1
ATOM 1638 O O . PHE A 1 206 ? -10.074 7.229 13.440 1.00 97.56 206 PHE A O 1
ATOM 1645 N N . ARG A 1 207 ? -10.869 8.804 12.033 1.00 97.19 207 ARG A N 1
ATOM 1646 C CA . ARG A 1 207 ? -12.125 9.036 12.757 1.00 97.19 207 ARG A CA 1
ATOM 1647 C C . ARG A 1 207 ? -12.961 7.769 12.783 1.00 97.19 207 ARG A C 1
ATOM 1649 O O . ARG A 1 207 ? -13.375 7.336 13.849 1.00 97.19 207 ARG A O 1
ATOM 1656 N N . GLU A 1 208 ? -13.078 7.111 11.636 1.00 97.94 208 GLU A N 1
ATOM 1657 C CA . GLU A 1 208 ? -13.833 5.874 11.523 1.00 97.94 208 GLU A CA 1
ATOM 1658 C C . GLU A 1 208 ? -13.259 4.772 12.423 1.00 97.94 208 GLU A C 1
ATOM 1660 O O . GLU A 1 208 ? -14.011 4.088 13.115 1.00 97.94 208 GLU A O 1
ATOM 1665 N N . ALA A 1 209 ? -11.932 4.623 12.480 1.00 97.50 209 ALA A N 1
ATOM 1666 C CA . ALA A 1 209 ? -11.294 3.658 13.369 1.00 97.50 209 ALA A CA 1
ATOM 1667 C C . ALA A 1 209 ? -11.495 4.013 14.851 1.00 97.50 209 ALA A C 1
ATOM 1669 O O . ALA A 1 209 ? -11.849 3.135 15.638 1.00 97.50 209 ALA A O 1
ATOM 1670 N N . ILE A 1 210 ? -11.307 5.279 15.241 1.00 96.56 210 ILE A N 1
ATOM 1671 C CA . ILE A 1 210 ? -11.474 5.732 16.630 1.00 96.56 210 ILE A CA 1
ATOM 1672 C C . ILE A 1 210 ? -12.915 5.559 17.121 1.00 96.56 210 ILE A C 1
ATOM 1674 O O . ILE A 1 210 ? -13.123 5.068 18.235 1.00 96.56 210 ILE A O 1
ATOM 1678 N N . ASP A 1 211 ? -13.903 5.868 16.285 1.00 94.88 211 ASP A N 1
ATOM 1679 C CA . ASP A 1 211 ? -15.314 5.679 16.621 1.00 94.88 211 ASP A CA 1
ATOM 1680 C C . ASP A 1 211 ? -15.605 4.206 16.938 1.00 94.88 211 ASP A C 1
ATOM 1682 O O . ASP A 1 211 ? -16.316 3.889 17.886 1.00 94.88 211 ASP A O 1
ATOM 1686 N N . LYS A 1 212 ? -15.000 3.267 16.201 1.00 95.44 212 LYS A N 1
ATOM 1687 C CA . LYS A 1 212 ? -15.176 1.830 16.468 1.00 95.44 212 LYS A CA 1
ATOM 1688 C C . LYS A 1 212 ? -14.366 1.337 17.661 1.00 95.44 212 LYS A C 1
ATOM 1690 O O . LYS A 1 212 ? -14.842 0.467 18.386 1.00 95.44 212 LYS A O 1
ATOM 1695 N N . VAL A 1 213 ? -13.184 1.900 17.898 1.00 94.00 213 VAL A N 1
ATOM 1696 C CA . VAL A 1 213 ? -12.339 1.581 19.059 1.00 94.00 213 VAL A CA 1
ATOM 1697 C C . VAL A 1 213 ? -12.995 2.006 20.378 1.00 94.00 213 VAL A C 1
ATOM 1699 O O . VAL A 1 213 ? -12.874 1.300 21.378 1.00 94.00 213 VAL A O 1
ATOM 1702 N N . THR A 1 214 ? -13.692 3.141 20.397 1.00 89.00 214 THR A N 1
ATOM 1703 C CA . THR A 1 214 ? -14.275 3.712 21.624 1.00 89.00 214 THR A CA 1
ATOM 1704 C C . THR A 1 214 ? -15.655 3.147 21.976 1.00 89.00 214 THR A C 1
ATOM 1706 O O . THR A 1 214 ? -16.053 3.188 23.142 1.00 89.00 214 THR A O 1
ATOM 1709 N N . VAL A 1 215 ? -16.365 2.545 21.016 1.00 88.62 215 VAL A N 1
ATOM 1710 C CA . VAL A 1 215 ? -17.641 1.851 21.253 1.00 88.62 215 VAL A CA 1
ATOM 1711 C C . VAL A 1 215 ? -17.410 0.531 21.995 1.00 88.62 215 VAL A C 1
ATOM 1713 O O . VAL A 1 215 ? -16.653 -0.333 21.550 1.00 88.62 215 VAL A O 1
ATOM 1716 N N . LYS A 1 216 ? -18.084 0.362 23.141 1.00 80.00 216 LYS A N 1
ATOM 1717 C CA . LYS A 1 216 ? -17.939 -0.822 24.009 1.00 80.00 216 LYS A CA 1
ATOM 1718 C C . LYS A 1 216 ? -18.401 -2.120 23.348 1.00 80.00 216 LYS A C 1
ATOM 1720 O O . LYS A 1 216 ? -17.792 -3.154 23.609 1.00 80.00 216 LYS A O 1
ATOM 1725 N N . ASP A 1 217 ? -19.410 -2.040 22.486 1.00 90.12 217 ASP A N 1
ATOM 1726 C CA . ASP A 1 217 ? -19.997 -3.202 21.811 1.00 90.12 217 ASP A CA 1
ATOM 1727 C C . ASP A 1 217 ? -19.129 -3.716 20.656 1.00 90.12 217 ASP A C 1
ATOM 1729 O O . ASP A 1 217 ? -19.341 -4.825 20.170 1.00 90.12 217 ASP A O 1
ATOM 1733 N N . THR A 1 218 ? -18.112 -2.952 20.234 1.00 93.50 218 THR A N 1
ATOM 1734 C CA . THR A 1 218 ? -17.150 -3.449 19.252 1.00 93.50 218 THR A CA 1
ATOM 1735 C C . THR A 1 218 ? -16.300 -4.559 19.882 1.00 93.50 218 THR A C 1
ATOM 1737 O O . THR A 1 218 ? -15.654 -4.329 20.915 1.00 93.50 218 THR A O 1
ATOM 1740 N N . PRO A 1 219 ? -16.217 -5.750 19.259 1.00 94.38 219 PRO A N 1
ATOM 1741 C CA . PRO A 1 219 ? -15.422 -6.856 19.763 1.00 94.38 219 PRO A CA 1
ATOM 1742 C C . PRO A 1 219 ? -13.981 -6.450 20.058 1.00 94.38 219 PRO A C 1
ATOM 1744 O O . PRO A 1 219 ? -13.356 -5.701 19.302 1.00 94.38 219 PRO A O 1
ATOM 1747 N N . LYS A 1 220 ? -13.436 -6.966 21.167 1.00 90.62 220 LYS A N 1
ATOM 1748 C CA . LYS A 1 220 ? -12.084 -6.632 21.641 1.00 90.62 220 LYS A CA 1
ATOM 1749 C C . LYS A 1 220 ? -11.028 -6.818 20.544 1.00 90.62 220 LYS A C 1
ATOM 1751 O O . LYS A 1 220 ? -10.256 -5.893 20.317 1.00 90.62 220 LYS A O 1
ATOM 1756 N N . THR A 1 221 ? -11.061 -7.943 19.829 1.00 91.44 221 THR A N 1
ATOM 1757 C CA . THR A 1 221 ? -10.136 -8.245 18.725 1.00 91.44 221 THR A CA 1
ATOM 1758 C C . THR A 1 221 ? -10.140 -7.148 17.663 1.00 91.44 221 THR A C 1
ATOM 1760 O O . THR A 1 221 ? -9.086 -6.638 17.303 1.00 91.44 221 THR A O 1
ATOM 1763 N N . ILE A 1 222 ? -11.322 -6.714 17.216 1.00 94.88 222 ILE A N 1
ATOM 1764 C CA . ILE A 1 222 ? -11.456 -5.668 16.194 1.00 94.88 222 ILE A CA 1
ATOM 1765 C C . ILE A 1 222 ? -10.919 -4.332 16.716 1.00 94.88 222 ILE A C 1
ATOM 1767 O O . ILE A 1 222 ? -10.190 -3.641 16.007 1.00 94.88 222 ILE A O 1
ATOM 1771 N N . ARG A 1 223 ? -11.222 -3.970 17.971 1.00 93.31 223 ARG A N 1
ATOM 1772 C CA . ARG A 1 223 ? -10.685 -2.743 18.586 1.00 93.31 223 ARG A CA 1
ATOM 1773 C C . ARG A 1 223 ? -9.157 -2.762 18.650 1.00 93.31 223 ARG A C 1
ATOM 1775 O O . ARG A 1 223 ? -8.522 -1.766 18.314 1.00 93.31 223 ARG A O 1
ATOM 1782 N N . GLU A 1 224 ? -8.563 -3.886 19.041 1.00 91.19 224 GLU A N 1
ATOM 1783 C CA . GLU A 1 224 ? -7.107 -4.069 19.078 1.00 91.19 224 GLU A CA 1
ATOM 1784 C C . GLU A 1 224 ? -6.484 -3.986 17.679 1.00 91.19 224 GLU A C 1
ATOM 1786 O O . GLU A 1 224 ? -5.500 -3.268 17.484 1.00 91.19 224 GLU A O 1
ATOM 1791 N N . THR A 1 225 ? -7.090 -4.637 16.686 1.00 93.31 225 THR A N 1
ATOM 1792 C CA . THR A 1 225 ? -6.662 -4.581 15.283 1.00 93.31 225 THR A CA 1
ATOM 1793 C C . THR A 1 225 ? -6.730 -3.160 14.717 1.00 93.31 225 THR A C 1
ATOM 1795 O O . THR A 1 225 ? -5.784 -2.710 14.072 1.00 93.31 225 THR A O 1
ATOM 1798 N N . LEU A 1 226 ? -7.803 -2.412 14.990 1.00 96.06 226 LEU A N 1
ATOM 1799 C CA . LEU A 1 226 ? -7.942 -1.020 14.550 1.00 96.06 226 LEU A CA 1
ATOM 1800 C C . LEU A 1 226 ? -6.955 -0.080 15.255 1.00 96.06 226 LEU A C 1
ATOM 1802 O O . LEU A 1 226 ? -6.386 0.807 14.620 1.00 96.06 226 LEU A O 1
ATOM 1806 N N . LEU A 1 227 ? -6.677 -0.291 16.543 1.00 92.12 227 LEU A N 1
ATOM 1807 C CA . LEU A 1 227 ? -5.612 0.439 17.236 1.00 92.12 227 LEU A CA 1
ATOM 1808 C C . LEU A 1 227 ? -4.240 0.159 16.620 1.00 92.12 227 LEU A C 1
ATOM 1810 O O . LEU A 1 227 ? -3.421 1.069 16.479 1.00 92.12 227 LEU A O 1
ATOM 1814 N N . PHE A 1 228 ? -3.979 -1.088 16.236 1.00 90.25 228 PHE A N 1
ATOM 1815 C CA . PHE A 1 228 ? -2.728 -1.447 15.588 1.00 90.25 228 PHE A CA 1
ATOM 1816 C C . PHE A 1 228 ? -2.615 -0.844 14.185 1.00 90.25 228 PHE A C 1
ATOM 1818 O O . PHE A 1 228 ? -1.573 -0.272 13.865 1.00 90.25 228 PHE A O 1
ATOM 1825 N N . TYR A 1 229 ? -3.693 -0.862 13.394 1.00 94.12 229 TYR A N 1
ATOM 1826 C CA . TYR A 1 229 ? -3.797 -0.127 12.128 1.00 94.12 229 TYR A CA 1
ATOM 1827 C C . TYR A 1 229 ? -3.375 1.342 12.293 1.00 94.12 229 TYR A C 1
ATOM 1829 O O . TYR A 1 229 ? -2.528 1.843 11.547 1.00 94.12 229 TYR A O 1
ATOM 1837 N N . LEU A 1 230 ? -3.923 2.026 13.302 1.00 94.06 230 LEU A N 1
ATOM 1838 C CA . LEU A 1 230 ? -3.602 3.423 13.587 1.00 94.06 230 LEU A CA 1
ATOM 1839 C C . LEU A 1 230 ? -2.125 3.596 13.962 1.00 94.06 230 LEU A C 1
ATOM 1841 O O . LEU A 1 230 ? -1.452 4.484 13.442 1.00 94.06 230 LEU A O 1
ATOM 1845 N N . ARG A 1 231 ? -1.570 2.712 14.794 1.00 89.94 231 ARG A N 1
ATOM 1846 C CA . ARG A 1 231 ? -0.143 2.754 15.157 1.00 89.94 231 ARG A CA 1
ATOM 1847 C C . ARG A 1 231 ? 0.775 2.538 13.952 1.00 89.94 231 ARG A C 1
ATOM 1849 O O . ARG A 1 231 ? 1.755 3.266 13.822 1.00 89.94 231 ARG A O 1
ATOM 1856 N N . MET A 1 232 ? 0.444 1.608 13.055 1.00 84.62 232 MET A N 1
ATOM 1857 C CA . MET A 1 232 ? 1.204 1.374 11.819 1.00 84.62 232 MET A CA 1
ATOM 1858 C C . MET A 1 232 ? 1.212 2.594 10.893 1.00 84.62 232 MET A C 1
ATOM 1860 O O . MET A 1 232 ? 2.190 2.832 10.190 1.00 84.62 232 MET A O 1
ATOM 1864 N N . ASN A 1 233 ? 0.140 3.388 10.907 1.00 88.88 233 ASN A N 1
ATOM 1865 C CA . ASN A 1 233 ? 0.000 4.578 10.068 1.00 88.88 233 ASN A CA 1
ATOM 1866 C C . ASN A 1 233 ? 0.354 5.881 10.803 1.00 88.88 233 ASN A C 1
ATOM 1868 O O . ASN A 1 233 ? 0.141 6.964 10.263 1.00 88.88 233 ASN A O 1
ATOM 1872 N N . ARG A 1 234 ? 0.942 5.809 12.006 1.00 89.38 234 ARG A N 1
ATOM 1873 C CA . ARG A 1 234 ? 1.231 6.983 12.847 1.00 89.38 234 ARG A CA 1
ATOM 1874 C C . ARG A 1 234 ? 2.063 8.051 12.137 1.00 89.38 234 ARG A C 1
ATOM 1876 O O . ARG A 1 234 ? 1.830 9.236 12.344 1.00 89.38 234 ARG A O 1
ATOM 1883 N N . ASN A 1 235 ? 3.009 7.666 11.284 1.00 86.31 235 ASN A N 1
ATOM 1884 C CA . ASN A 1 235 ? 3.874 8.626 10.582 1.00 86.31 235 ASN A CA 1
ATOM 1885 C C . ASN A 1 235 ? 3.130 9.456 9.528 1.00 86.31 235 ASN A C 1
ATOM 1887 O O . ASN A 1 235 ? 3.576 10.543 9.184 1.00 86.31 235 ASN A O 1
ATOM 1891 N N . ARG A 1 236 ? 1.977 8.970 9.066 1.00 89.06 236 ARG A N 1
ATOM 1892 C CA . ARG A 1 236 ? 1.097 9.662 8.120 1.00 89.06 236 ARG A CA 1
ATOM 1893 C C . ARG A 1 236 ? 0.090 10.585 8.824 1.00 89.06 236 ARG A C 1
ATOM 1895 O O . ARG A 1 236 ? -0.637 11.312 8.160 1.00 89.06 236 ARG A O 1
ATOM 1902 N N . MET A 1 237 ? 0.012 10.530 10.157 1.00 91.12 237 MET A N 1
ATOM 1903 C CA . MET A 1 237 ? -0.919 11.335 10.950 1.00 91.12 237 MET A CA 1
ATOM 1904 C C . MET A 1 237 ? -0.383 12.741 11.202 1.00 91.12 237 MET A C 1
ATOM 1906 O O . MET A 1 237 ? 0.820 12.937 11.431 1.00 91.12 237 MET A O 1
ATOM 1910 N N . ASP A 1 238 ? -1.297 13.703 11.270 1.00 91.81 238 ASP A N 1
ATOM 1911 C CA . ASP A 1 238 ? -0.995 15.026 11.806 1.00 91.81 238 ASP A CA 1
ATOM 1912 C C . ASP A 1 238 ? -0.767 14.988 13.334 1.00 91.81 238 ASP A C 1
ATOM 1914 O O . ASP A 1 238 ? -0.913 13.962 14.011 1.00 91.81 238 ASP A O 1
ATOM 1918 N N . SER A 1 239 ? -0.336 16.120 13.888 1.00 93.38 239 SER A N 1
ATOM 1919 C CA . SER A 1 239 ? -0.011 16.251 15.311 1.00 93.38 239 SER A CA 1
ATOM 1920 C C . SER A 1 239 ? -1.215 16.045 16.233 1.00 93.38 239 SER A C 1
ATOM 1922 O O . SER A 1 239 ? -1.042 15.539 17.343 1.00 93.38 239 SER A O 1
ATOM 1924 N N . ASP A 1 240 ? -2.419 16.417 15.804 1.00 95.88 240 ASP A N 1
ATOM 1925 C CA . ASP A 1 240 ? -3.621 16.338 16.633 1.00 95.88 240 ASP A CA 1
ATOM 1926 C C . ASP A 1 240 ? -4.157 14.906 16.666 1.00 95.88 240 ASP A C 1
ATOM 1928 O O . ASP A 1 240 ? -4.432 14.376 17.744 1.00 95.88 240 ASP A O 1
ATOM 1932 N N . GLN A 1 241 ? -4.159 14.225 15.520 1.00 95.69 241 GLN A N 1
ATOM 1933 C CA . GLN A 1 241 ? -4.423 12.791 15.413 1.00 95.69 241 GLN A CA 1
ATOM 1934 C C . GLN A 1 241 ? -3.466 11.969 16.287 1.00 95.69 241 GLN A C 1
ATOM 1936 O O . GLN A 1 241 ? -3.899 11.071 17.012 1.00 95.69 241 GLN A O 1
ATOM 1941 N N . LYS A 1 242 ? -2.164 12.294 16.282 1.00 94.31 242 LYS A N 1
ATOM 1942 C CA . LYS A 1 242 ? -1.165 11.623 17.137 1.00 94.31 242 LYS A CA 1
ATOM 1943 C C . LYS A 1 242 ? -1.484 11.786 18.625 1.00 94.31 242 LYS A C 1
ATOM 1945 O O . LYS A 1 242 ? -1.494 10.793 19.352 1.00 94.31 242 LYS A O 1
ATOM 1950 N N . LYS A 1 243 ? -1.776 13.013 19.072 1.00 95.31 243 LYS A N 1
ATOM 1951 C CA . LYS A 1 243 ? -2.135 13.304 20.473 1.00 95.31 243 LYS A CA 1
ATOM 1952 C C . LYS A 1 243 ? -3.414 12.586 20.897 1.00 95.31 243 LYS A C 1
ATOM 1954 O O . LYS A 1 243 ? -3.483 12.054 22.005 1.00 95.31 243 LYS A O 1
ATOM 1959 N N . GLU A 1 244 ? -4.423 12.573 20.033 1.00 95.94 244 GLU A N 1
ATOM 1960 C CA . GLU A 1 244 ? -5.691 11.903 20.309 1.00 95.94 244 GLU A CA 1
ATOM 1961 C C . GLU A 1 244 ? -5.514 10.384 20.418 1.00 95.94 244 GLU A C 1
ATOM 1963 O O . GLU A 1 244 ? -5.986 9.782 21.386 1.00 95.94 244 GLU A O 1
ATOM 1968 N N . LEU A 1 245 ? -4.758 9.777 19.498 1.00 93.69 245 LEU A N 1
ATOM 1969 C CA . LEU A 1 245 ? -4.410 8.359 19.566 1.00 93.69 245 LEU A CA 1
ATOM 1970 C C . LEU A 1 245 ? -3.696 8.021 20.882 1.00 93.69 245 LEU A C 1
ATOM 1972 O O . LEU A 1 245 ? -4.050 7.042 21.537 1.00 93.69 245 LEU A O 1
ATOM 1976 N N . ASP A 1 246 ? -2.739 8.848 21.310 1.00 91.94 246 ASP A N 1
ATOM 1977 C CA . ASP A 1 246 ? -2.009 8.638 22.566 1.00 91.94 246 ASP A CA 1
ATOM 1978 C C . ASP A 1 246 ? -2.932 8.713 23.788 1.00 91.94 246 ASP A C 1
ATOM 1980 O O . ASP A 1 246 ? -2.803 7.913 24.719 1.00 91.94 246 ASP A O 1
ATOM 1984 N N . LYS A 1 247 ? -3.892 9.645 23.787 1.00 93.00 247 LYS A N 1
ATOM 1985 C CA . LYS A 1 247 ? -4.903 9.759 24.845 1.00 93.00 247 LYS A CA 1
ATOM 1986 C C . LYS A 1 247 ? -5.769 8.502 24.921 1.00 93.00 247 LYS A C 1
ATOM 1988 O O . LYS A 1 247 ? -5.985 7.985 26.015 1.00 93.00 247 LYS A O 1
ATOM 1993 N N . ILE A 1 248 ? -6.232 7.995 23.781 1.00 90.00 248 ILE A N 1
ATOM 1994 C CA . ILE A 1 248 ? -7.092 6.806 23.718 1.00 90.00 248 ILE A CA 1
ATOM 1995 C C . ILE A 1 248 ? -6.326 5.552 24.147 1.00 90.00 248 ILE A C 1
ATOM 1997 O O . ILE A 1 248 ? -6.839 4.765 24.939 1.00 90.00 248 ILE A O 1
ATOM 2001 N N . ILE A 1 249 ? -5.073 5.390 23.708 1.00 87.38 249 ILE A N 1
ATOM 2002 C CA . ILE A 1 249 ? -4.219 4.275 24.143 1.00 87.38 249 ILE A CA 1
ATOM 2003 C C . ILE A 1 249 ? -4.032 4.302 25.665 1.00 87.38 249 ILE A C 1
ATOM 2005 O O . ILE A 1 249 ? -4.199 3.269 26.308 1.00 87.38 249 ILE A O 1
ATOM 2009 N N . LYS A 1 250 ? -3.756 5.474 26.254 1.00 86.44 250 LYS A N 1
ATOM 2010 C CA . LYS A 1 250 ? -3.633 5.635 27.715 1.00 86.44 250 LYS A CA 1
ATOM 2011 C C . LYS A 1 250 ? -4.911 5.263 28.464 1.00 86.44 250 LYS A C 1
ATOM 2013 O O . LYS A 1 250 ? -4.839 4.650 29.521 1.00 86.44 250 LYS A O 1
ATOM 2018 N N . GLN A 1 251 ? -6.073 5.631 27.927 1.00 85.94 251 GLN A N 1
ATOM 2019 C CA . GLN A 1 251 ? -7.369 5.320 28.537 1.00 85.94 251 GLN A CA 1
ATOM 2020 C C . GLN A 1 251 ? -7.703 3.826 28.481 1.00 85.94 251 GLN A C 1
ATOM 2022 O O . GLN A 1 251 ? -8.278 3.296 29.427 1.00 85.94 251 GLN A O 1
ATOM 2027 N N . LEU A 1 252 ? -7.353 3.152 27.383 1.00 80.69 252 LEU A N 1
ATOM 2028 C CA . LEU A 1 252 ? -7.660 1.735 27.178 1.00 80.69 252 LEU A CA 1
ATOM 2029 C C . LEU A 1 252 ? -6.624 0.792 27.808 1.00 80.69 252 LEU A C 1
ATOM 2031 O O . LEU A 1 252 ? -6.974 -0.331 28.162 1.00 80.69 252 LEU A O 1
ATOM 2035 N N . TYR A 1 253 ? -5.374 1.239 27.967 1.00 76.94 253 TYR A N 1
ATOM 2036 C CA . TYR A 1 253 ? -4.265 0.445 28.511 1.00 76.94 253 TYR A CA 1
ATOM 2037 C C . TYR A 1 253 ? -3.435 1.242 29.534 1.00 76.94 253 TYR A C 1
ATOM 2039 O O . TYR A 1 253 ? -2.245 1.479 29.306 1.00 76.94 253 TYR A O 1
ATOM 2047 N N . PRO A 1 254 ? -4.025 1.646 30.674 1.00 63.88 254 PRO A N 1
ATOM 2048 C CA . PRO A 1 254 ? -3.338 2.462 31.682 1.00 63.88 254 PRO A CA 1
ATOM 2049 C C . PRO A 1 254 ? -2.095 1.775 32.278 1.00 63.88 254 PRO A C 1
ATOM 2051 O O . PRO A 1 254 ? -1.167 2.442 32.736 1.00 63.88 254 PRO A O 1
ATOM 2054 N N . GLU A 1 255 ? -2.039 0.442 32.231 1.00 59.56 255 GLU A N 1
ATOM 2055 C CA . GLU A 1 255 ? -0.945 -0.359 32.793 1.00 59.56 255 GLU A CA 1
ATOM 2056 C C . GLU A 1 255 ? 0.327 -0.378 31.926 1.00 59.56 255 GLU A C 1
ATOM 2058 O O . GLU A 1 255 ? 1.407 -0.642 32.441 1.00 59.56 255 GLU A O 1
ATOM 2063 N N . ASN A 1 256 ? 0.235 -0.015 30.640 1.00 51.06 256 ASN A N 1
ATOM 2064 C CA . ASN A 1 256 ? 1.369 0.002 29.702 1.00 51.06 256 ASN A CA 1
ATOM 2065 C C . ASN A 1 256 ? 2.101 1.360 29.643 1.00 51.06 256 ASN A C 1
ATOM 2067 O O . ASN A 1 256 ? 2.874 1.604 28.717 1.00 51.06 256 ASN A O 1
ATOM 2071 N N . THR A 1 257 ? 1.830 2.268 30.588 1.00 45.31 257 THR A N 1
ATOM 2072 C CA . THR A 1 257 ? 2.413 3.626 30.632 1.00 45.31 257 THR A CA 1
ATOM 2073 C C . THR A 1 257 ? 3.266 3.923 31.865 1.00 45.31 257 THR A C 1
ATOM 2075 O O . THR A 1 257 ? 3.457 5.090 32.206 1.00 45.31 257 THR A O 1
ATOM 2078 N N . LYS A 1 258 ? 3.783 2.879 32.519 1.00 35.44 258 LYS A N 1
ATOM 2079 C CA . LYS 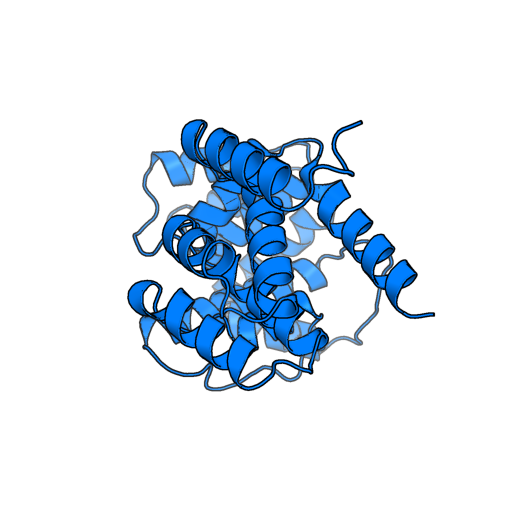A 1 258 ? 4.820 2.996 33.552 1.00 35.44 258 LYS A CA 1
ATOM 2080 C C . LYS A 1 258 ? 6.204 2.744 32.974 1.00 35.44 258 LYS A C 1
ATOM 2082 O O . LYS A 1 258 ? 6.315 1.833 32.126 1.00 35.44 258 LYS A O 1
#

pLDDT: mean 83.38, std 16.15, range [31.81, 98.25]